Protein AF-A0A7S2YPM3-F1 (afdb_monomer_lite)

Secondary structure (DSSP, 8-state):
-EE-SHHHHHHHHHHHHT--S-SEEEEEEEEE-HHHHHSTTTTHHHHHHHHT-TT-SEEEEEE--GGGTT-S---SS-SS-HHHHHHHHT-SS--EEEEES----BHHHHHHHHHHHHHTT----EEEEES-S--B--HHHHHHHHHHHTT-S---EEEE--S---S--HHHHHHHHHHHS-HHHHHHHTTS---HHHHHHHHHHHSTT-HHHHHHHHHS-HHHH-

InterPro domains:
  IPR032675 Leucine-rich repeat domain superfamily [G3DSA:3.80.10.10] (3-193)

pLDDT: mean 78.55, std 15.0, range [42.09, 98.0]

Foldseek 3Di:
DEDEDLVSLQVLLVVLLPDQPDQEDADAAYEYDPVLQQDALSNLSNLVSVLNRLNHAEYEDYYDYPCVVPDPCRHQHWNRDLVSLLSQLQRARHAYYEYYQTEQQELSSLLSNLVSNLVNVGLHQYAYYYNYYNHVDDLSSLQSLLVSLLRHLNHQYDYDPDPDDDPPRPSNLSNVLSNLQHSVSSVVVNVVPAALVRLVVSCVVRPVVPVSNVVVSCVVCVVSVD

Radius of gyration: 19.63 Å; chains: 1; bounding box: 41×31×63 Å

Sequence (226 aa):
IHLQHMDDVNHLAEGFRHNTSLKRLQVSNLIPSVELQQTSSSLDALVEAFASMVQIESLQIGLHNAAFEEAASVPSTCLISSSAMSLLGGLPSLTWLLFSRISNVSDIHIEELCQTMRARGSPIKILEFLQSQKVQTTDQSWKAITTLLRTNMILESVNLKSLNESLEDYWKNEAYFYMRLNREGRRRKLQDDCSKKEWCNLLARYFVSDLSALWVLTRESPGVFK

Organism: NCBI:txid265537

Structure (mmCIF, N/CA/C/O backbone):
data_AF-A0A7S2YPM3-F1
#
_entry.id   AF-A0A7S2YPM3-F1
#
loop_
_atom_site.group_PDB
_atom_site.id
_atom_site.type_symbol
_atom_site.label_atom_id
_atom_site.label_alt_id
_atom_site.label_comp_id
_atom_site.label_asym_id
_atom_site.label_entity_id
_atom_site.label_seq_id
_atom_site.pdbx_PDB_ins_code
_atom_site.Cartn_x
_atom_site.Cartn_y
_atom_site.Cartn_z
_atom_site.occupancy
_atom_site.B_iso_or_equiv
_atom_site.auth_seq_id
_atom_site.auth_comp_id
_atom_site.auth_asym_id
_atom_site.auth_atom_id
_atom_site.pdbx_PDB_model_num
ATOM 1 N N . ILE A 1 1 ? 4.344 -9.519 -20.652 1.00 79.25 1 ILE A N 1
ATOM 2 C CA . ILE A 1 1 ? 4.613 -8.499 -21.702 1.00 79.25 1 ILE A CA 1
ATOM 3 C C . ILE A 1 1 ? 6.113 -8.266 -21.703 1.00 79.25 1 ILE A C 1
ATOM 5 O O . ILE A 1 1 ? 6.650 -8.002 -20.631 1.00 79.25 1 ILE A O 1
ATOM 9 N N . HIS A 1 2 ? 6.782 -8.443 -22.841 1.00 78.44 2 HIS A N 1
ATOM 10 C CA . HIS A 1 2 ? 8.213 -8.154 -22.955 1.00 78.44 2 HIS A CA 1
ATOM 11 C C . HIS A 1 2 ? 8.390 -6.668 -23.248 1.00 78.44 2 HIS A C 1
ATOM 13 O O . HIS A 1 2 ? 7.783 -6.165 -24.187 1.00 78.44 2 HIS A O 1
ATOM 19 N N . LEU A 1 3 ? 9.178 -5.991 -22.421 1.00 81.00 3 LEU A N 1
ATOM 20 C CA . LEU A 1 3 ? 9.502 -4.577 -22.568 1.00 81.00 3 LEU A CA 1
ATOM 21 C C . LEU A 1 3 ? 10.987 -4.526 -22.915 1.00 81.00 3 LEU A C 1
ATOM 23 O O . LEU A 1 3 ? 11.829 -4.785 -22.054 1.00 81.00 3 LEU A O 1
ATOM 27 N N . GLN A 1 4 ? 11.301 -4.319 -24.191 1.00 78.62 4 GLN A N 1
ATOM 28 C CA . GLN A 1 4 ? 12.680 -4.301 -24.673 1.00 78.62 4 GLN A CA 1
ATOM 29 C C . GLN A 1 4 ? 13.289 -2.914 -24.495 1.00 78.62 4 GLN A C 1
ATOM 31 O O . GLN A 1 4 ? 14.414 -2.804 -24.003 1.00 78.62 4 GLN A O 1
ATOM 36 N N . HIS A 1 5 ? 12.514 -1.875 -24.806 1.00 81.50 5 HIS A N 1
ATOM 37 C CA . HIS A 1 5 ? 12.954 -0.485 -24.789 1.00 81.50 5 HIS A CA 1
ATOM 38 C C . HIS A 1 5 ? 12.017 0.404 -23.961 1.00 81.50 5 HIS A C 1
ATOM 40 O O . HIS A 1 5 ? 10.870 0.047 -23.689 1.00 81.50 5 HIS A O 1
ATOM 46 N N . MET A 1 6 ? 12.494 1.595 -23.579 1.00 83.56 6 MET A N 1
ATOM 47 C CA . MET A 1 6 ? 11.661 2.601 -22.897 1.00 83.56 6 MET A CA 1
ATOM 48 C C . MET A 1 6 ? 10.453 3.010 -23.738 1.00 83.56 6 MET A C 1
ATOM 50 O O . MET A 1 6 ? 9.389 3.291 -23.193 1.00 83.56 6 MET A O 1
ATOM 54 N N . ASP A 1 7 ? 10.591 2.985 -25.063 1.00 86.88 7 ASP A N 1
ATOM 55 C CA . ASP A 1 7 ? 9.480 3.255 -25.965 1.00 86.88 7 ASP A CA 1
ATOM 56 C C . ASP A 1 7 ? 8.340 2.255 -25.760 1.00 86.88 7 ASP A C 1
ATOM 58 O O . ASP A 1 7 ? 7.190 2.675 -25.732 1.00 86.88 7 ASP A O 1
ATOM 62 N N . ASP A 1 8 ? 8.611 0.970 -25.516 1.00 87.69 8 ASP A N 1
ATOM 63 C CA . ASP A 1 8 ? 7.555 -0.016 -25.244 1.00 87.69 8 ASP A CA 1
ATOM 64 C C . ASP A 1 8 ? 6.763 0.346 -23.980 1.00 87.69 8 ASP A C 1
ATOM 66 O O . ASP A 1 8 ? 5.534 0.242 -23.948 1.00 87.69 8 ASP A O 1
ATOM 70 N N . VAL A 1 9 ? 7.467 0.813 -22.941 1.00 88.25 9 VAL A N 1
ATOM 71 C CA . VAL A 1 9 ? 6.860 1.282 -21.688 1.00 88.25 9 VAL A CA 1
ATOM 72 C C . VAL A 1 9 ? 5.991 2.507 -21.951 1.00 88.25 9 VAL A C 1
ATOM 74 O O . VAL A 1 9 ? 4.847 2.548 -21.500 1.00 88.25 9 VAL A O 1
ATOM 77 N N . ASN A 1 10 ? 6.503 3.474 -22.714 1.00 90.00 10 ASN A N 1
ATOM 78 C CA . ASN A 1 10 ? 5.802 4.714 -23.037 1.00 90.00 10 ASN A CA 1
ATOM 79 C C . ASN A 1 10 ? 4.558 4.470 -23.902 1.00 90.00 10 ASN A C 1
ATOM 81 O O . ASN A 1 10 ? 3.501 5.024 -23.612 1.00 90.00 10 ASN A O 1
ATOM 85 N N . HIS A 1 11 ? 4.643 3.610 -24.920 1.00 90.75 11 HIS A N 1
ATOM 86 C CA . HIS A 1 11 ? 3.492 3.251 -25.753 1.00 90.75 11 HIS A CA 1
ATOM 87 C C . HIS A 1 11 ? 2.417 2.528 -24.936 1.00 90.75 11 HIS A C 1
ATOM 89 O O . HIS A 1 11 ? 1.227 2.821 -25.076 1.00 90.75 11 HIS A O 1
ATOM 95 N N . LEU A 1 12 ? 2.822 1.614 -24.049 1.00 90.62 12 LEU A N 1
ATOM 96 C CA . LEU A 1 12 ? 1.891 0.931 -23.157 1.00 90.62 12 LEU A CA 1
ATOM 97 C C . LEU A 1 12 ? 1.232 1.916 -22.179 1.00 90.62 12 LEU A C 1
ATOM 99 O O . LEU A 1 12 ? 0.015 1.882 -22.005 1.00 90.62 12 LEU A O 1
ATOM 103 N N . ALA A 1 13 ? 2.019 2.811 -21.578 1.00 93.25 13 ALA A N 1
ATOM 104 C CA . ALA A 1 13 ? 1.540 3.861 -20.686 1.00 93.25 13 ALA A CA 1
ATOM 105 C C . ALA A 1 13 ? 0.514 4.768 -21.380 1.00 93.25 13 ALA A C 1
ATOM 107 O O . ALA A 1 13 ? -0.562 5.015 -20.836 1.00 93.25 13 ALA A O 1
ATOM 108 N N . GLU A 1 14 ? 0.800 5.206 -22.605 1.00 92.75 14 GLU A N 1
ATOM 109 C CA . GLU A 1 14 ? -0.109 6.047 -23.384 1.00 92.75 14 GLU A CA 1
ATOM 110 C C . GLU A 1 14 ? -1.437 5.331 -23.675 1.00 92.75 14 GLU A C 1
ATOM 112 O O . GLU A 1 14 ? -2.505 5.927 -23.541 1.00 92.75 14 GLU A O 1
ATOM 117 N N . GLY A 1 15 ? -1.396 4.024 -23.958 1.00 89.94 15 GLY A N 1
ATOM 118 C CA . GLY A 1 15 ? -2.603 3.210 -24.116 1.00 89.94 15 GLY A CA 1
ATOM 119 C C . GLY A 1 15 ? -3.491 3.166 -22.864 1.00 89.94 15 GLY A C 1
ATOM 120 O O . GLY A 1 15 ? -4.717 3.118 -22.979 1.00 89.94 15 GLY A O 1
ATOM 121 N N . PHE A 1 16 ? -2.900 3.218 -21.666 1.00 91.81 16 PHE A N 1
ATOM 122 C CA . PHE A 1 16 ? -3.647 3.220 -20.404 1.00 91.81 16 PHE A CA 1
ATOM 123 C C . PHE A 1 16 ? -4.118 4.605 -19.960 1.00 91.81 16 PHE A C 1
ATOM 125 O O . PHE A 1 16 ? -5.181 4.690 -19.347 1.00 91.81 16 PHE A O 1
ATOM 132 N N . ARG A 1 17 ? -3.391 5.682 -20.292 1.00 90.06 17 ARG A N 1
ATOM 133 C CA . ARG A 1 17 ? -3.743 7.060 -19.887 1.00 90.06 17 ARG A CA 1
ATOM 134 C C . ARG A 1 17 ? -5.151 7.474 -20.293 1.00 90.06 17 ARG A C 1
ATOM 136 O O . ARG A 1 17 ? -5.824 8.195 -19.564 1.00 90.06 17 ARG A O 1
ATOM 143 N N . HIS A 1 18 ? -5.608 7.000 -21.447 1.00 85.12 18 HIS A N 1
ATOM 144 C CA . HIS A 1 18 ? -6.931 7.342 -21.975 1.00 85.12 18 HIS A CA 1
ATOM 145 C C . HIS A 1 18 ? -8.040 6.412 -21.475 1.00 85.12 18 HIS A C 1
ATOM 147 O O . HIS A 1 18 ? -9.208 6.596 -21.823 1.00 85.12 18 HIS A O 1
ATOM 153 N N . ASN A 1 19 ? -7.713 5.407 -20.658 1.00 86.62 19 ASN A N 1
ATOM 154 C CA . ASN A 1 19 ? -8.694 4.449 -20.178 1.00 86.62 19 ASN A CA 1
ATOM 155 C C . ASN A 1 19 ? -9.378 4.931 -18.892 1.00 86.62 19 ASN A C 1
ATOM 157 O O . ASN A 1 19 ? -8.830 4.849 -17.795 1.00 86.62 19 ASN A O 1
ATOM 161 N N . THR A 1 20 ? -10.620 5.391 -19.028 1.00 86.19 20 THR A N 1
ATOM 162 C CA . THR A 1 20 ? -11.407 5.944 -17.914 1.00 86.19 20 THR A CA 1
ATOM 163 C C . THR A 1 20 ? -12.400 4.959 -17.298 1.00 86.19 20 THR A C 1
ATOM 165 O O . THR A 1 20 ? -12.962 5.255 -16.246 1.00 86.19 20 THR A O 1
ATOM 168 N N . SER A 1 21 ? -12.623 3.797 -17.922 1.00 91.75 21 SER A N 1
ATOM 169 C CA . SER A 1 21 ? -13.681 2.851 -17.536 1.00 91.75 21 SER A CA 1
ATOM 170 C C . SER A 1 21 ? -13.181 1.595 -16.821 1.00 91.75 21 SER A C 1
ATOM 172 O O . SER A 1 21 ? -13.980 0.852 -16.246 1.00 91.75 21 SER A O 1
ATOM 174 N N . LEU A 1 22 ? -11.883 1.288 -16.896 1.00 94.44 22 LEU A N 1
ATOM 175 C CA . LEU A 1 22 ? -11.327 0.093 -16.266 1.00 94.44 22 LEU A CA 1
ATOM 176 C C . LEU A 1 22 ? -11.365 0.208 -14.738 1.00 94.44 22 LEU A C 1
ATOM 178 O O . LEU A 1 22 ? -10.725 1.063 -14.134 1.00 94.44 22 LEU A O 1
ATOM 182 N N . LYS A 1 23 ? -12.074 -0.733 -14.113 1.00 96.56 23 LYS A N 1
ATOM 183 C CA . LYS A 1 23 ? -12.154 -0.872 -12.652 1.00 96.56 23 LYS A CA 1
ATOM 184 C C . LYS A 1 23 ? -11.125 -1.837 -12.080 1.00 96.56 23 LYS A C 1
ATOM 186 O O . LYS A 1 23 ? -10.804 -1.775 -10.899 1.00 96.56 23 LYS A O 1
ATOM 191 N N . ARG A 1 24 ? -10.645 -2.778 -12.888 1.00 97.00 24 ARG A N 1
ATOM 192 C CA . ARG A 1 24 ? -9.695 -3.806 -12.461 1.00 97.00 24 ARG A CA 1
ATOM 193 C C . ARG A 1 24 ? -8.617 -3.940 -13.512 1.00 97.00 24 ARG A C 1
ATOM 195 O O . ARG A 1 24 ? -8.937 -4.134 -14.683 1.00 97.00 24 ARG A O 1
ATOM 202 N N . LEU A 1 25 ? -7.368 -3.853 -13.085 1.00 95.50 25 LEU A N 1
ATOM 203 C CA . LEU A 1 25 ? -6.223 -4.029 -13.957 1.00 95.50 25 LEU A CA 1
ATOM 204 C C . LEU A 1 25 ? -5.219 -4.953 -13.287 1.00 95.50 25 LEU A C 1
ATOM 206 O O . LEU A 1 25 ? -4.742 -4.692 -12.185 1.00 95.50 25 LEU A O 1
ATOM 210 N N . GLN A 1 26 ? -4.882 -6.023 -13.991 1.00 94.06 26 GLN A N 1
ATOM 211 C CA . GLN A 1 26 ? -3.821 -6.928 -13.601 1.00 94.06 26 GLN A CA 1
ATOM 212 C C . GLN A 1 26 ? -2.788 -6.956 -14.717 1.00 94.06 26 GLN A C 1
ATOM 214 O O . GLN A 1 26 ? -3.032 -7.492 -15.796 1.00 94.06 26 GLN A O 1
ATOM 219 N N . VAL A 1 27 ? -1.615 -6.406 -14.433 1.00 89.44 27 VAL A N 1
ATOM 220 C CA . VAL A 1 27 ? -0.454 -6.489 -15.311 1.00 89.44 27 VAL A CA 1
ATOM 221 C C . VAL A 1 27 ? 0.546 -7.414 -14.645 1.00 89.44 27 VAL A C 1
ATOM 223 O O . VAL A 1 27 ? 1.310 -7.010 -13.779 1.00 89.44 27 VAL A O 1
ATOM 226 N N . SER A 1 28 ? 0.485 -8.695 -14.995 1.00 83.00 28 SER A N 1
ATOM 227 C CA . SER A 1 28 ? 1.387 -9.719 -14.463 1.00 83.00 28 SER A CA 1
ATOM 228 C C . SER A 1 28 ? 2.479 -10.058 -15.469 1.00 83.00 28 SER A C 1
ATOM 230 O O . SER A 1 28 ? 2.265 -10.008 -16.681 1.00 83.00 28 SER A O 1
ATOM 232 N N . ASN A 1 29 ? 3.642 -10.451 -14.957 1.00 79.06 29 ASN A N 1
ATOM 233 C CA . ASN A 1 29 ? 4.789 -10.875 -15.751 1.00 79.06 29 ASN A CA 1
ATOM 234 C C . ASN A 1 29 ? 5.242 -9.830 -16.787 1.00 79.06 29 ASN A C 1
ATOM 236 O O . ASN A 1 29 ? 5.411 -10.127 -17.976 1.00 79.06 29 ASN A O 1
ATOM 240 N N . LEU A 1 30 ? 5.424 -8.586 -16.341 1.00 84.44 30 LEU A N 1
ATOM 241 C CA . LEU A 1 30 ? 6.224 -7.615 -17.083 1.00 84.44 30 LEU A CA 1
ATOM 242 C C . LEU A 1 30 ? 7.683 -8.070 -17.063 1.00 84.44 30 LEU A C 1
ATOM 244 O O . LEU A 1 30 ? 8.252 -8.242 -15.989 1.00 84.44 30 LEU A O 1
ATOM 248 N N . ILE A 1 31 ? 8.271 -8.284 -18.237 1.00 83.50 31 ILE A N 1
ATOM 249 C CA . ILE A 1 31 ? 9.657 -8.736 -18.390 1.00 83.50 31 ILE A CA 1
ATOM 250 C C . ILE A 1 31 ? 10.457 -7.554 -18.949 1.00 83.50 31 ILE A C 1
ATOM 252 O O . ILE A 1 31 ? 10.494 -7.391 -20.172 1.00 83.50 31 ILE A O 1
ATOM 256 N N . PRO A 1 32 ? 11.032 -6.694 -18.087 1.00 78.88 32 PRO A N 1
ATOM 257 C CA . PRO A 1 32 ? 11.925 -5.630 -18.526 1.00 78.88 32 PRO A CA 1
ATOM 258 C C . PRO A 1 32 ? 13.252 -6.222 -19.009 1.00 78.88 32 PRO A C 1
ATOM 260 O O . PRO A 1 32 ? 13.793 -7.136 -18.378 1.00 78.88 32 PRO A O 1
ATOM 263 N N . SER A 1 33 ? 13.777 -5.698 -20.116 1.00 80.19 33 SER A N 1
ATOM 264 C CA . SER A 1 33 ? 15.118 -6.017 -20.612 1.00 80.19 33 SER A CA 1
ATOM 265 C C . SER A 1 33 ? 16.203 -5.687 -19.584 1.00 80.19 33 SER A C 1
ATOM 267 O O . SER A 1 33 ? 15.992 -4.902 -18.660 1.00 80.19 33 SER A O 1
ATOM 269 N N . VAL A 1 34 ? 17.393 -6.268 -19.755 1.00 77.19 34 VAL A N 1
ATOM 270 C CA . VAL A 1 34 ? 18.550 -5.995 -18.883 1.00 77.19 34 VAL A CA 1
ATOM 271 C C . VAL A 1 34 ? 18.886 -4.497 -18.855 1.00 77.19 34 VAL A C 1
ATOM 273 O O . VAL A 1 34 ? 19.214 -3.967 -17.799 1.00 77.19 34 VAL A O 1
ATOM 276 N N . GLU A 1 35 ? 18.738 -3.798 -19.982 1.00 75.62 35 GLU A N 1
ATOM 277 C CA . GLU A 1 35 ? 18.955 -2.348 -20.083 1.00 75.62 35 GLU A CA 1
ATOM 278 C C . GLU A 1 35 ? 17.961 -1.558 -19.217 1.00 75.62 35 GLU A C 1
ATOM 280 O O . GLU A 1 35 ? 18.353 -0.696 -18.426 1.00 75.62 35 GLU A O 1
ATOM 285 N N . LEU A 1 36 ? 16.670 -1.899 -19.290 1.00 74.81 36 LEU A N 1
ATOM 286 C CA . LEU A 1 36 ? 15.639 -1.285 -18.446 1.00 74.81 36 LEU A CA 1
ATOM 287 C C . LEU A 1 36 ? 15.842 -1.601 -16.963 1.00 74.81 36 LEU A C 1
ATOM 289 O O . LEU A 1 36 ? 15.527 -0.773 -16.110 1.00 74.81 36 LEU A O 1
ATOM 293 N N . GLN A 1 37 ? 16.384 -2.779 -16.651 1.00 74.50 37 GLN A N 1
ATOM 294 C CA . GLN A 1 37 ? 16.684 -3.190 -15.282 1.00 74.50 37 GLN A CA 1
ATOM 295 C C . GLN A 1 37 ? 17.844 -2.409 -14.650 1.00 74.50 37 GLN A C 1
ATOM 297 O O . GLN A 1 37 ? 17.915 -2.313 -13.428 1.00 74.50 37 GLN A O 1
ATOM 302 N N . GLN A 1 38 ? 18.745 -1.844 -15.458 1.00 72.75 38 GLN A N 1
ATOM 303 C CA . GLN A 1 38 ? 19.840 -0.990 -14.982 1.00 72.75 38 GLN A CA 1
ATOM 304 C C . GLN A 1 38 ? 19.396 0.454 -14.726 1.00 72.75 38 GLN A C 1
ATOM 306 O O . GLN A 1 38 ? 20.092 1.205 -14.043 1.00 72.75 38 GLN A O 1
ATOM 311 N N . THR A 1 39 ? 18.235 0.842 -15.251 1.00 74.38 39 THR A N 1
ATOM 312 C CA . THR A 1 39 ? 17.707 2.199 -15.134 1.00 74.38 39 THR A CA 1
ATOM 313 C C . THR A 1 39 ? 16.692 2.248 -13.995 1.00 74.38 39 THR A C 1
ATOM 315 O O . THR A 1 39 ? 15.650 1.594 -14.052 1.00 74.38 39 THR A O 1
ATOM 318 N N . SER A 1 40 ? 16.975 3.026 -12.945 1.00 71.56 40 SER A N 1
ATOM 319 C CA . SER A 1 40 ? 15.967 3.324 -11.918 1.00 71.56 40 SER A CA 1
ATOM 320 C C . SER A 1 40 ? 14.753 3.998 -12.557 1.00 71.56 40 SER A C 1
ATOM 322 O O . SER A 1 40 ? 14.896 4.664 -13.584 1.00 71.56 40 SER A O 1
ATOM 324 N N . SER A 1 41 ? 13.571 3.878 -11.943 1.00 78.75 41 SER A N 1
ATOM 325 C CA . SER A 1 41 ? 12.337 4.543 -12.415 1.00 78.75 41 SER A CA 1
ATOM 326 C C . SER A 1 41 ? 11.895 4.169 -13.842 1.00 78.75 41 SER A C 1
ATOM 328 O O . SER A 1 41 ? 11.092 4.870 -14.455 1.00 78.75 41 SER A O 1
ATOM 330 N N . SER A 1 42 ? 12.384 3.055 -14.398 1.00 82.62 42 SER A N 1
ATOM 331 C CA . SER A 1 42 ? 12.073 2.649 -15.773 1.00 82.62 42 SER A CA 1
ATOM 332 C C . SER A 1 42 ? 10.612 2.287 -16.023 1.00 82.62 42 SER A C 1
ATOM 334 O O . SER A 1 42 ? 10.187 2.230 -17.173 1.00 82.62 42 SER A O 1
ATOM 336 N N . LEU A 1 43 ? 9.828 2.075 -14.966 1.00 90.06 43 LEU A N 1
ATOM 337 C CA . LEU A 1 43 ? 8.398 1.785 -15.054 1.00 90.06 43 LEU A CA 1
ATOM 338 C C . LEU A 1 43 ? 7.509 2.933 -14.563 1.00 90.06 43 LEU A C 1
ATOM 340 O O . LEU A 1 43 ? 6.288 2.770 -14.526 1.00 90.06 43 LEU A O 1
ATOM 344 N N . ASP A 1 44 ? 8.080 4.089 -14.219 1.00 93.31 44 ASP A N 1
ATOM 345 C CA . ASP A 1 44 ? 7.329 5.214 -13.656 1.00 93.31 44 ASP A CA 1
ATOM 346 C C . ASP A 1 44 ? 6.245 5.710 -14.608 1.00 93.31 44 ASP A C 1
ATOM 348 O O . ASP A 1 44 ? 5.097 5.830 -14.197 1.00 93.31 44 ASP A O 1
ATOM 352 N N . ALA A 1 45 ? 6.561 5.883 -15.896 1.00 93.06 45 ALA A N 1
ATOM 353 C CA . ALA A 1 45 ? 5.589 6.327 -16.897 1.00 93.06 45 ALA A CA 1
ATOM 354 C C . ALA A 1 45 ? 4.347 5.417 -16.954 1.00 93.06 45 ALA A C 1
ATOM 356 O O . ALA A 1 45 ? 3.218 5.890 -17.101 1.00 93.06 45 ALA A O 1
ATOM 357 N N . LEU A 1 46 ? 4.547 4.106 -16.792 1.00 93.69 46 LEU A N 1
ATOM 358 C CA . LEU A 1 46 ? 3.468 3.124 -16.770 1.00 93.69 46 LEU A CA 1
ATOM 359 C C . LEU A 1 46 ? 2.650 3.210 -15.473 1.00 93.69 46 LEU A C 1
ATOM 361 O O . LEU A 1 46 ? 1.422 3.163 -15.511 1.00 93.69 46 LEU A O 1
ATOM 365 N N . VAL A 1 47 ? 3.314 3.378 -14.329 1.00 94.94 47 VAL A N 1
ATOM 366 C CA . VAL A 1 47 ? 2.649 3.556 -13.030 1.00 94.94 47 VAL A CA 1
ATOM 367 C C . VAL A 1 47 ? 1.860 4.866 -12.978 1.00 94.94 47 VAL A C 1
ATOM 369 O O . VAL A 1 47 ? 0.725 4.878 -12.506 1.00 94.94 47 VAL A O 1
ATOM 372 N N . GLU A 1 48 ? 2.410 5.952 -13.513 1.00 95.75 48 GLU A N 1
ATOM 373 C CA . GLU A 1 48 ? 1.735 7.242 -13.663 1.00 95.75 48 GLU A CA 1
ATOM 374 C C . GLU A 1 48 ? 0.506 7.135 -14.568 1.00 95.75 48 GLU A C 1
ATOM 376 O O . GLU A 1 48 ? -0.543 7.705 -14.262 1.00 95.75 48 GLU A O 1
ATOM 381 N N . ALA A 1 49 ? 0.594 6.359 -15.653 1.00 95.88 49 ALA A N 1
ATOM 382 C CA . ALA A 1 49 ? -0.566 6.070 -16.485 1.00 95.88 49 ALA A CA 1
ATOM 383 C C . ALA A 1 49 ? -1.661 5.348 -15.690 1.00 95.88 49 ALA A C 1
ATOM 385 O O . ALA A 1 49 ? -2.817 5.765 -15.740 1.00 95.88 49 ALA A O 1
ATOM 386 N N . PHE A 1 50 ? -1.320 4.342 -14.880 1.00 95.62 50 PHE A N 1
ATOM 387 C CA . PHE A 1 50 ? -2.298 3.703 -13.990 1.00 95.62 50 PHE A CA 1
ATOM 388 C C . PHE A 1 50 ? -2.869 4.680 -12.955 1.00 95.62 50 PHE A C 1
ATOM 390 O O . PHE A 1 50 ? -4.062 4.641 -12.660 1.00 95.62 50 PHE A O 1
ATOM 397 N N . ALA A 1 51 ? -2.049 5.602 -12.447 1.00 95.06 51 ALA A N 1
ATOM 398 C CA . ALA A 1 51 ? -2.476 6.645 -11.518 1.00 95.06 51 ALA A CA 1
ATOM 399 C C . ALA A 1 51 ? -3.433 7.681 -12.140 1.00 95.06 51 ALA A C 1
ATOM 401 O O . ALA A 1 51 ? -4.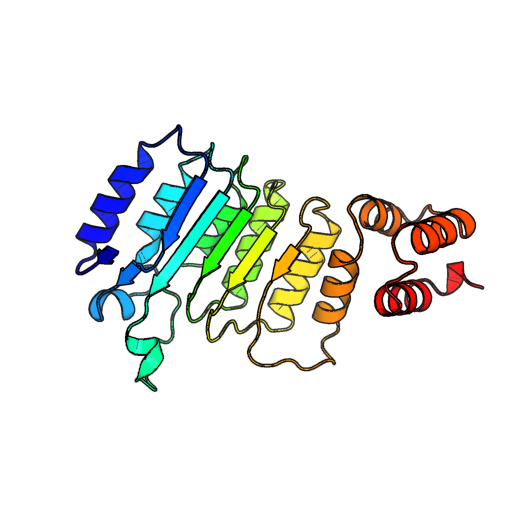096 8.418 -11.409 1.00 95.06 51 ALA A O 1
ATOM 402 N N . SER A 1 52 ? -3.551 7.736 -13.469 1.00 94.69 52 SER A N 1
ATOM 403 C CA . SER A 1 52 ? -4.563 8.556 -14.150 1.00 94.69 52 SER A CA 1
ATOM 404 C C . SER A 1 52 ? -5.945 7.883 -14.221 1.00 94.69 52 SER A C 1
ATOM 406 O O . SER A 1 52 ? -6.957 8.549 -14.450 1.00 94.69 52 SER A O 1
ATOM 408 N N . MET A 1 53 ? -6.024 6.575 -13.953 1.00 94.75 53 MET A N 1
ATOM 409 C CA . MET A 1 53 ? -7.249 5.777 -14.051 1.00 94.75 53 MET A CA 1
ATOM 410 C C . MET A 1 53 ? -8.105 5.915 -12.782 1.00 94.75 53 MET A C 1
ATOM 412 O O . MET A 1 53 ? -8.203 5.004 -11.968 1.00 94.75 53 MET A O 1
ATOM 416 N N . VAL A 1 54 ? -8.759 7.061 -12.588 1.00 92.56 54 VAL A N 1
ATOM 417 C CA . VAL A 1 54 ? -9.462 7.410 -11.330 1.00 92.56 54 VAL A CA 1
ATOM 418 C C . VAL A 1 54 ? -10.574 6.443 -10.884 1.00 92.56 54 VAL A C 1
ATOM 420 O O . VAL A 1 54 ? -10.941 6.441 -9.707 1.00 92.56 54 VAL A O 1
ATOM 423 N N . GLN A 1 55 ? -11.118 5.625 -11.793 1.00 95.19 55 GLN A N 1
ATOM 424 C CA . GLN A 1 55 ? -12.151 4.621 -11.495 1.00 95.19 55 GLN A CA 1
ATOM 425 C C . GLN A 1 55 ? -11.588 3.251 -11.099 1.00 95.19 55 GLN A C 1
ATOM 427 O O . GLN A 1 55 ? -12.365 2.343 -10.800 1.00 95.19 55 GLN A O 1
ATOM 432 N N . ILE A 1 56 ? -10.265 3.072 -11.107 1.00 96.94 56 ILE A N 1
ATOM 433 C CA . ILE A 1 56 ? -9.662 1.781 -10.796 1.00 96.94 56 ILE A CA 1
ATOM 434 C C . ILE A 1 56 ? -9.876 1.423 -9.320 1.00 96.94 56 ILE A C 1
ATOM 436 O O . ILE A 1 56 ? -9.533 2.177 -8.413 1.00 96.94 56 ILE A O 1
ATOM 440 N N . GLU A 1 57 ? -10.467 0.256 -9.088 1.00 97.94 57 GLU A N 1
ATOM 441 C CA . GLU A 1 57 ? -10.813 -0.288 -7.773 1.00 97.94 57 GLU A CA 1
ATOM 442 C C . GLU A 1 57 ? -9.808 -1.349 -7.311 1.00 97.94 57 GLU A C 1
ATOM 444 O O . GLU A 1 57 ? -9.608 -1.531 -6.106 1.00 97.94 57 GLU A O 1
ATOM 449 N N . SER A 1 58 ? -9.168 -2.041 -8.258 1.00 98.00 58 SER A N 1
ATOM 450 C CA . SER A 1 58 ? -8.160 -3.073 -8.009 1.00 98.00 58 SER A CA 1
ATOM 451 C C . SER A 1 58 ? -7.037 -2.990 -9.040 1.00 98.00 58 SER A C 1
ATOM 453 O O . SER A 1 58 ? -7.292 -3.024 -10.247 1.00 98.00 58 SER A O 1
ATOM 455 N N . LEU A 1 59 ? -5.801 -2.889 -8.555 1.00 97.19 59 LEU A N 1
ATOM 456 C CA . LEU A 1 59 ? -4.599 -2.788 -9.373 1.00 97.19 59 LEU A CA 1
ATOM 457 C C . LEU A 1 59 ? -3.548 -3.786 -8.892 1.00 97.19 59 LEU A C 1
ATOM 459 O O . LEU A 1 59 ? -3.115 -3.747 -7.740 1.00 97.19 59 LEU A O 1
ATOM 463 N N . GLN A 1 60 ? -3.110 -4.644 -9.806 1.00 95.00 60 GLN A N 1
ATOM 464 C CA . GLN A 1 60 ? -2.018 -5.578 -9.585 1.00 95.00 60 GLN A CA 1
ATOM 465 C C . GLN A 1 60 ? -0.908 -5.343 -10.607 1.00 95.00 60 GLN A C 1
ATOM 467 O O . GLN A 1 60 ? -1.133 -5.456 -11.813 1.00 95.00 60 GLN A O 1
ATOM 472 N N . ILE A 1 61 ? 0.301 -5.082 -10.116 1.00 92.19 61 ILE A N 1
ATOM 473 C CA . ILE A 1 61 ? 1.504 -4.874 -10.925 1.00 92.19 61 ILE A CA 1
ATOM 474 C C . ILE A 1 61 ? 2.512 -5.956 -10.555 1.00 92.19 61 ILE A C 1
ATOM 476 O O . ILE A 1 61 ? 2.956 -6.037 -9.413 1.00 92.19 61 ILE A O 1
ATOM 480 N N . GLY A 1 62 ? 2.854 -6.811 -11.512 1.00 87.81 62 GLY A N 1
ATOM 481 C CA . GLY A 1 62 ? 3.727 -7.960 -11.325 1.00 87.81 62 GLY A CA 1
ATOM 482 C C . GLY A 1 62 ? 4.881 -7.975 -12.316 1.00 87.81 62 GLY A C 1
ATOM 483 O O . GLY A 1 62 ? 4.659 -7.988 -13.529 1.00 87.81 62 GLY A O 1
ATOM 484 N N . LEU A 1 63 ? 6.107 -8.044 -11.805 1.00 83.38 63 LEU A N 1
ATOM 485 C CA . LEU A 1 63 ? 7.308 -8.198 -12.622 1.00 83.38 63 LEU A CA 1
ATOM 486 C C . LEU A 1 63 ? 7.698 -9.673 -12.745 1.00 83.38 63 LEU A C 1
ATOM 488 O O . LEU A 1 63 ? 7.551 -10.468 -11.823 1.00 83.38 63 LEU A O 1
ATOM 492 N N . HIS A 1 64 ? 8.211 -10.058 -13.902 1.00 75.00 64 HIS A N 1
ATOM 493 C CA . HIS A 1 64 ? 8.853 -11.344 -14.106 1.00 75.00 64 HIS A CA 1
ATOM 494 C C . HIS A 1 64 ? 10.329 -11.082 -14.348 1.00 75.00 64 HIS A C 1
ATOM 496 O O . HIS A 1 64 ? 10.745 -10.727 -15.449 1.00 75.00 64 HIS A O 1
ATOM 502 N N . ASN A 1 65 ? 11.131 -11.249 -13.304 1.00 62.69 65 ASN A N 1
ATOM 503 C CA . ASN A 1 65 ? 12.573 -11.171 -13.449 1.00 62.69 65 ASN A CA 1
ATOM 504 C C . ASN A 1 65 ? 13.089 -12.553 -13.862 1.00 62.69 65 ASN A C 1
ATOM 506 O O . ASN A 1 65 ? 13.046 -13.482 -13.068 1.00 62.69 65 ASN A O 1
ATOM 510 N N . ALA A 1 66 ? 13.575 -12.718 -15.092 1.00 51.34 66 ALA A N 1
ATOM 511 C CA . ALA A 1 66 ? 14.307 -13.938 -15.450 1.00 51.34 66 ALA A CA 1
ATOM 512 C C . ALA A 1 66 ? 15.588 -14.089 -14.596 1.00 51.34 66 ALA A C 1
ATOM 514 O O . ALA A 1 66 ? 16.022 -15.200 -14.322 1.00 51.34 66 ALA A O 1
ATOM 515 N N . ALA A 1 67 ? 16.123 -12.984 -14.055 1.00 46.69 67 ALA A N 1
ATOM 516 C CA . ALA A 1 67 ? 17.203 -13.009 -13.071 1.00 46.69 67 ALA A CA 1
ATOM 517 C C . ALA A 1 67 ? 16.774 -13.516 -11.672 1.00 46.69 67 ALA A C 1
ATOM 519 O O . ALA A 1 67 ? 17.639 -13.646 -10.807 1.00 46.69 67 ALA A O 1
ATOM 520 N N . PHE A 1 68 ? 15.479 -13.814 -11.429 1.00 51.25 68 PHE A N 1
ATOM 521 C CA . PHE A 1 68 ? 15.014 -14.441 -10.175 1.00 51.25 68 PHE A CA 1
ATOM 522 C C . PHE A 1 68 ? 15.589 -15.847 -9.972 1.00 51.25 68 PHE A C 1
ATOM 524 O O . PHE A 1 68 ? 15.657 -16.283 -8.824 1.00 51.25 68 PHE A O 1
ATOM 531 N N . GLU A 1 69 ? 15.977 -16.545 -11.045 1.00 48.06 69 GLU A N 1
ATOM 532 C CA . GLU A 1 69 ? 16.439 -17.935 -10.956 1.00 48.06 69 GLU A CA 1
ATOM 533 C C . GLU A 1 69 ? 17.972 -18.080 -10.932 1.00 48.06 69 GLU A C 1
ATOM 535 O O . GLU A 1 69 ? 18.445 -19.079 -10.398 1.00 48.06 69 GLU A O 1
ATOM 540 N N . GLU A 1 70 ? 18.766 -17.100 -11.404 1.00 44.19 70 GLU A N 1
ATOM 541 C CA . GLU A 1 70 ? 20.204 -17.355 -11.655 1.00 44.19 70 GLU A CA 1
ATOM 542 C C . GLU A 1 70 ? 21.252 -16.291 -11.252 1.00 44.19 70 GLU A C 1
ATOM 544 O O . GLU A 1 70 ? 22.438 -16.602 -11.341 1.00 44.19 70 GLU A O 1
ATOM 549 N N . ALA A 1 71 ? 20.942 -15.079 -10.762 1.00 42.59 71 ALA A N 1
ATOM 550 C CA . ALA A 1 71 ? 22.002 -14.057 -10.620 1.00 42.59 71 ALA A CA 1
ATOM 551 C C . ALA A 1 71 ? 22.151 -13.410 -9.232 1.00 42.59 71 ALA A C 1
ATOM 553 O O . ALA A 1 71 ? 21.296 -12.665 -8.757 1.00 42.59 71 ALA A O 1
ATOM 554 N N . ALA A 1 72 ? 23.351 -13.555 -8.659 1.00 49.44 72 ALA A N 1
ATOM 555 C CA . ALA A 1 72 ? 23.885 -12.788 -7.526 1.00 49.44 72 ALA A CA 1
ATOM 556 C C . ALA A 1 72 ? 24.026 -11.265 -7.794 1.00 49.44 72 ALA A C 1
ATOM 558 O O . ALA A 1 72 ? 24.499 -10.524 -6.934 1.00 49.44 72 ALA A O 1
ATOM 559 N N . SER A 1 73 ? 23.603 -10.783 -8.967 1.00 53.12 73 SER A N 1
ATOM 560 C CA . SER A 1 73 ? 23.705 -9.395 -9.428 1.00 53.12 73 SER A CA 1
ATOM 561 C C . SER A 1 73 ? 22.333 -8.801 -9.770 1.00 53.12 73 SER A C 1
ATOM 563 O O . SER A 1 73 ? 22.145 -8.216 -10.836 1.00 53.12 73 SER A O 1
ATOM 565 N N . VAL A 1 74 ? 21.346 -8.971 -8.886 1.00 54.81 74 VAL A N 1
ATOM 566 C CA . VAL A 1 74 ? 20.094 -8.203 -8.978 1.00 54.81 74 VAL A CA 1
ATOM 567 C C . VAL A 1 74 ? 20.460 -6.708 -8.957 1.00 54.81 74 VAL A C 1
ATOM 569 O O . VAL A 1 74 ? 21.247 -6.324 -8.082 1.00 54.81 74 VAL A O 1
ATOM 572 N N . PRO A 1 75 ? 19.916 -5.871 -9.867 1.00 56.12 75 PRO A N 1
ATOM 573 C CA . PRO A 1 75 ? 20.097 -4.420 -9.822 1.00 56.12 75 PRO A CA 1
ATOM 574 C C . PRO A 1 75 ? 19.870 -3.902 -8.403 1.00 56.12 75 PRO A C 1
ATOM 576 O O . PRO A 1 75 ? 19.035 -4.443 -7.682 1.00 56.12 75 PRO A O 1
ATOM 579 N N . SER A 1 76 ? 20.615 -2.892 -7.962 1.00 60.12 76 SER A N 1
ATOM 580 C CA . SER A 1 76 ? 20.523 -2.368 -6.590 1.00 60.12 76 SER A CA 1
ATOM 581 C C . SER A 1 76 ? 19.308 -1.464 -6.353 1.00 60.12 76 SER A C 1
ATOM 583 O O . SER A 1 76 ? 19.034 -1.107 -5.209 1.00 60.12 76 SER A O 1
ATOM 585 N N . THR A 1 77 ? 18.569 -1.097 -7.402 1.00 69.50 77 THR A N 1
ATOM 586 C CA . THR A 1 77 ? 17.494 -0.097 -7.360 1.00 69.50 77 THR A CA 1
ATOM 587 C C . THR A 1 77 ? 16.129 -0.699 -7.702 1.00 69.50 77 THR A C 1
ATOM 589 O O . THR A 1 77 ? 16.026 -1.750 -8.339 1.00 69.50 77 THR A O 1
ATOM 592 N N . CYS A 1 78 ? 15.058 -0.074 -7.207 1.00 80.31 78 CYS A N 1
ATOM 593 C CA . CYS A 1 78 ? 13.689 -0.409 -7.594 1.00 80.31 78 CYS A CA 1
ATOM 594 C C . CYS A 1 78 ? 13.397 0.178 -8.986 1.00 80.31 78 CYS A C 1
ATOM 596 O O . CYS A 1 78 ? 13.801 1.304 -9.287 1.00 80.31 78 CYS A O 1
ATOM 598 N N . LEU A 1 79 ? 12.682 -0.567 -9.834 1.00 86.00 79 LEU A N 1
ATOM 599 C CA . LEU A 1 79 ? 12.300 -0.103 -11.180 1.00 86.00 79 LEU A CA 1
ATOM 600 C C . LEU A 1 79 ? 11.150 0.912 -11.163 1.00 86.00 79 LEU A C 1
ATOM 602 O O . LEU A 1 79 ? 10.891 1.558 -12.173 1.00 86.00 79 LEU A O 1
ATOM 606 N N . ILE A 1 80 ? 10.467 1.036 -10.024 1.00 90.44 80 ILE A N 1
ATOM 607 C CA . ILE A 1 80 ? 9.411 2.016 -9.774 1.00 90.44 80 ILE A CA 1
ATOM 608 C C . ILE A 1 80 ? 9.916 2.945 -8.673 1.00 90.44 80 ILE A C 1
ATOM 610 O O . ILE A 1 80 ? 10.281 2.459 -7.601 1.00 90.44 80 ILE A O 1
ATOM 614 N N . SER A 1 81 ? 9.936 4.252 -8.914 1.00 92.12 81 SER A N 1
ATOM 615 C CA . SER A 1 81 ? 10.294 5.230 -7.884 1.00 92.12 81 SER A CA 1
ATOM 616 C C . SER A 1 81 ? 9.276 5.261 -6.739 1.00 92.12 81 SER A C 1
ATOM 618 O O . SER A 1 81 ? 8.104 4.901 -6.896 1.00 92.12 81 SER A O 1
ATOM 620 N N . SER A 1 82 ? 9.705 5.744 -5.571 1.00 92.88 82 SER A N 1
ATOM 621 C CA . SER A 1 82 ? 8.810 6.008 -4.440 1.00 92.88 82 SER A CA 1
ATOM 622 C C . SER A 1 82 ? 7.702 6.993 -4.820 1.00 92.88 82 SER A C 1
ATOM 624 O O . SER A 1 82 ? 6.529 6.735 -4.532 1.00 92.88 82 SER A O 1
ATOM 626 N N . SER A 1 83 ? 8.044 8.034 -5.586 1.00 94.88 83 SER A N 1
ATOM 627 C CA . SER A 1 83 ? 7.097 9.050 -6.034 1.00 94.88 83 SER A CA 1
ATOM 628 C C . SER A 1 83 ? 6.008 8.459 -6.921 1.00 94.88 83 SER A C 1
ATOM 630 O O . SER A 1 83 ? 4.827 8.662 -6.629 1.00 94.88 83 SER A O 1
ATOM 632 N N . ALA A 1 84 ? 6.372 7.667 -7.936 1.00 95.06 84 ALA A N 1
ATOM 633 C CA . ALA A 1 84 ? 5.404 7.021 -8.820 1.00 95.06 84 ALA A CA 1
ATOM 634 C C . ALA A 1 84 ? 4.524 6.027 -8.047 1.00 95.06 84 ALA A C 1
ATOM 636 O O . ALA A 1 84 ? 3.299 6.040 -8.179 1.00 95.06 84 ALA A O 1
ATOM 637 N N . MET A 1 85 ? 5.123 5.214 -7.170 1.00 94.69 85 MET A N 1
ATOM 638 C CA . MET A 1 85 ? 4.387 4.270 -6.325 1.00 94.69 85 MET A CA 1
ATOM 639 C C . MET A 1 85 ? 3.367 4.978 -5.421 1.00 94.69 85 MET A C 1
ATOM 641 O O . MET A 1 85 ? 2.232 4.516 -5.279 1.00 94.69 85 MET A O 1
ATOM 645 N N . SER A 1 86 ? 3.744 6.120 -4.840 1.00 96.06 86 SER A N 1
ATOM 646 C CA . SER A 1 86 ? 2.892 6.881 -3.925 1.00 96.06 86 SER A CA 1
ATOM 647 C C . SER A 1 86 ? 1.630 7.433 -4.598 1.00 96.06 86 SER A C 1
ATOM 649 O O . SER A 1 86 ? 0.586 7.516 -3.944 1.00 96.06 86 SER A O 1
ATOM 651 N N . LEU A 1 87 ? 1.679 7.736 -5.905 1.00 97.00 87 LEU A N 1
ATOM 652 C CA . LEU A 1 87 ? 0.521 8.217 -6.667 1.00 97.00 87 LEU A CA 1
ATOM 653 C C . LEU A 1 87 ? -0.646 7.229 -6.602 1.00 97.00 87 LEU A C 1
ATOM 655 O O . LEU A 1 87 ? -1.793 7.648 -6.431 1.00 97.00 87 LEU A O 1
ATOM 659 N N . LEU A 1 88 ? -0.353 5.925 -6.655 1.00 96.88 88 LEU A N 1
ATOM 660 C CA . LEU A 1 88 ? -1.362 4.869 -6.559 1.00 96.88 88 LEU A CA 1
ATOM 661 C C . LEU A 1 88 ? -2.064 4.876 -5.197 1.00 96.88 88 LEU A C 1
ATOM 663 O O . LEU A 1 88 ? -3.275 4.682 -5.123 1.00 96.88 88 LEU A O 1
ATOM 667 N N . GLY A 1 89 ? -1.335 5.190 -4.122 1.00 95.25 89 GLY A N 1
ATOM 668 C CA . GLY A 1 89 ? -1.899 5.354 -2.780 1.00 95.25 89 GLY A CA 1
ATOM 669 C C . GLY A 1 89 ? -2.948 6.463 -2.682 1.00 95.25 89 GLY A C 1
ATOM 670 O O . GLY A 1 89 ? -3.794 6.441 -1.788 1.00 95.25 89 GLY A O 1
ATOM 671 N N . GLY A 1 90 ? -2.901 7.428 -3.602 1.00 94.75 90 GLY A N 1
ATOM 672 C CA . GLY A 1 90 ? -3.788 8.581 -3.666 1.00 94.75 90 GLY A CA 1
ATOM 673 C C . GLY A 1 90 ? -5.022 8.415 -4.548 1.00 94.75 90 GLY A C 1
ATOM 674 O O . GLY A 1 90 ? -5.742 9.398 -4.728 1.00 94.75 90 GLY A O 1
ATOM 675 N N . LEU A 1 91 ? -5.243 7.237 -5.134 1.00 96.12 91 LEU A N 1
ATOM 676 C CA . LEU A 1 91 ? -6.357 7.005 -6.047 1.00 96.12 91 LEU A CA 1
ATOM 677 C C . LEU A 1 91 ? -7.697 6.916 -5.292 1.00 96.12 91 LEU A C 1
ATOM 679 O O . LEU A 1 91 ? -7.818 6.135 -4.348 1.00 96.12 91 LEU A O 1
ATOM 683 N N . PRO A 1 92 ? -8.732 7.668 -5.715 1.00 95.88 92 PRO A N 1
ATOM 684 C CA . PRO A 1 92 ? -9.968 7.835 -4.946 1.00 95.88 92 PRO A CA 1
ATOM 685 C C . PRO A 1 92 ? -10.902 6.619 -4.973 1.00 95.88 92 PRO A C 1
ATOM 687 O O . PRO A 1 92 ? -11.831 6.560 -4.172 1.00 95.88 92 PRO A O 1
ATOM 690 N N . SER A 1 93 ? -10.674 5.667 -5.880 1.00 96.75 93 SER A N 1
ATOM 691 C CA . SER A 1 93 ? -11.483 4.445 -6.000 1.00 96.75 93 SER A CA 1
ATOM 692 C C . SER A 1 93 ? -10.706 3.180 -5.634 1.00 96.75 93 SER A C 1
ATOM 694 O O . SER A 1 93 ? -11.314 2.122 -5.485 1.00 96.75 93 SER A O 1
ATOM 696 N N . LEU A 1 94 ? -9.380 3.266 -5.471 1.00 97.94 94 LEU A N 1
ATOM 697 C CA . LEU A 1 94 ? -8.522 2.090 -5.356 1.00 97.94 94 LEU A CA 1
ATOM 698 C C . LEU A 1 94 ? -8.659 1.448 -3.976 1.00 97.94 94 LEU A C 1
ATOM 700 O O . LEU A 1 94 ? -8.247 2.012 -2.969 1.00 97.94 94 LEU A O 1
ATOM 704 N N . THR A 1 95 ? -9.208 0.238 -3.931 1.00 97.62 95 THR A N 1
ATOM 705 C CA . THR A 1 95 ? -9.419 -0.516 -2.685 1.00 97.62 95 THR A CA 1
ATOM 706 C C . THR A 1 95 ? -8.405 -1.639 -2.488 1.00 97.62 95 THR A C 1
ATOM 708 O O . THR A 1 95 ? -8.158 -2.041 -1.350 1.00 97.62 95 THR A O 1
ATOM 711 N N . TRP A 1 96 ? -7.792 -2.127 -3.569 1.00 97.62 96 TRP A N 1
ATOM 712 C CA . TRP A 1 96 ? -6.806 -3.205 -3.529 1.00 97.62 96 TRP A CA 1
ATOM 713 C C . TRP A 1 96 ? -5.607 -2.875 -4.414 1.00 97.62 96 TRP A C 1
ATOM 715 O O . TRP A 1 96 ? -5.748 -2.759 -5.632 1.00 97.62 96 TRP A O 1
ATOM 725 N N . LEU A 1 97 ? -4.434 -2.754 -3.794 1.00 96.88 97 LEU A N 1
ATOM 726 C CA . LEU A 1 97 ? -3.159 -2.524 -4.459 1.00 96.88 97 LEU A CA 1
ATOM 727 C C . LEU A 1 97 ? -2.198 -3.684 -4.182 1.00 96.88 97 LEU A C 1
ATOM 729 O O . LEU A 1 97 ? -1.868 -3.960 -3.028 1.00 96.88 97 LEU A O 1
ATOM 733 N N . LEU A 1 98 ? -1.739 -4.346 -5.244 1.00 93.88 98 LEU A N 1
ATOM 734 C CA . LEU A 1 98 ? -0.805 -5.464 -5.164 1.00 93.88 98 LEU A CA 1
ATOM 735 C C . LEU A 1 98 ? 0.426 -5.201 -6.027 1.00 93.88 98 LEU A C 1
ATOM 737 O O . LEU A 1 98 ? 0.329 -5.034 -7.243 1.00 93.88 98 LEU A O 1
ATOM 741 N N . PHE A 1 99 ? 1.596 -5.279 -5.407 1.00 91.06 99 PHE A N 1
ATOM 742 C CA . PHE A 1 99 ? 2.885 -5.349 -6.078 1.00 91.06 99 PHE A CA 1
ATOM 743 C C . PHE A 1 99 ? 3.430 -6.770 -5.971 1.00 91.06 99 PHE A C 1
ATOM 745 O O . PHE A 1 99 ? 3.609 -7.300 -4.877 1.00 91.06 99 PHE A O 1
ATOM 752 N N . SER A 1 100 ? 3.692 -7.415 -7.103 1.00 87.19 100 SER A N 1
ATOM 753 C CA . SER A 1 100 ? 4.245 -8.765 -7.142 1.00 87.19 100 SER A CA 1
ATOM 754 C C . SER A 1 100 ? 5.641 -8.760 -7.742 1.00 87.19 100 SER A C 1
ATOM 756 O O . SER A 1 100 ? 5.864 -8.174 -8.803 1.00 87.19 100 SER A O 1
ATOM 758 N N . ARG A 1 101 ? 6.572 -9.458 -7.083 1.00 82.12 101 ARG A N 1
ATOM 759 C CA . ARG A 1 101 ? 7.929 -9.707 -7.585 1.00 82.12 101 ARG A CA 1
ATOM 760 C C . ARG A 1 101 ? 8.693 -8.419 -7.906 1.00 82.12 101 ARG A C 1
ATOM 762 O O . ARG A 1 101 ? 9.495 -8.378 -8.835 1.00 82.12 101 ARG A O 1
ATOM 769 N N . ILE A 1 102 ? 8.456 -7.370 -7.121 1.00 82.69 102 ILE A N 1
ATOM 770 C CA . ILE A 1 102 ? 9.194 -6.109 -7.229 1.00 82.69 102 ILE A CA 1
ATOM 771 C C . ILE A 1 102 ? 10.432 -6.194 -6.340 1.00 82.69 102 ILE A C 1
ATOM 773 O O . ILE A 1 102 ? 10.349 -6.608 -5.187 1.00 82.69 102 ILE A O 1
ATOM 777 N N . SER A 1 103 ? 11.598 -5.851 -6.876 1.00 79.00 103 SER A N 1
ATOM 778 C CA . SER A 1 103 ? 12.864 -5.879 -6.139 1.00 79.00 103 SER A CA 1
ATOM 779 C C . SER A 1 103 ? 13.214 -4.514 -5.547 1.00 79.00 103 SER A C 1
ATOM 781 O O . SER A 1 103 ? 12.922 -3.486 -6.151 1.00 79.00 103 SER A O 1
ATOM 783 N N . ASN A 1 104 ? 13.909 -4.521 -4.404 1.00 78.88 104 ASN A N 1
ATOM 784 C CA . ASN A 1 104 ? 14.504 -3.339 -3.755 1.00 78.88 104 ASN A CA 1
ATOM 785 C C . ASN A 1 104 ? 13.502 -2.253 -3.337 1.00 78.88 104 ASN A C 1
ATOM 787 O O . ASN A 1 104 ? 13.817 -1.063 -3.372 1.00 78.88 104 ASN A O 1
ATOM 791 N N . VAL A 1 105 ? 12.302 -2.652 -2.915 1.00 84.56 105 VAL A N 1
ATOM 792 C CA . VAL A 1 105 ? 11.389 -1.735 -2.225 1.00 84.56 105 VAL A CA 1
ATOM 793 C C . VAL A 1 105 ? 12.018 -1.377 -0.873 1.00 84.56 105 VAL A C 1
ATOM 795 O O . VAL A 1 105 ? 12.114 -2.213 0.021 1.00 84.56 105 VAL A O 1
ATOM 798 N N . SER A 1 106 ? 12.496 -0.147 -0.733 1.00 85.12 106 SER A N 1
ATOM 799 C CA . SER A 1 106 ? 13.099 0.370 0.504 1.00 85.12 106 SER A CA 1
ATOM 800 C C . SER A 1 106 ? 12.099 1.163 1.350 1.00 85.12 106 SER A C 1
ATOM 802 O O . SER A 1 106 ? 10.999 1.470 0.884 1.00 85.12 106 SER A O 1
ATOM 804 N N . ASP A 1 107 ? 12.503 1.546 2.565 1.00 85.75 107 ASP A N 1
ATOM 805 C CA . ASP A 1 107 ? 11.671 2.316 3.500 1.00 85.75 107 ASP A CA 1
ATOM 806 C C . ASP A 1 107 ? 11.033 3.567 2.882 1.00 85.75 107 ASP A C 1
ATOM 808 O O . ASP A 1 107 ? 9.841 3.799 3.073 1.00 85.75 107 ASP A O 1
ATOM 812 N N . ILE A 1 108 ? 11.770 4.301 2.039 1.00 90.12 108 ILE A N 1
ATOM 813 C CA . ILE A 1 108 ? 11.262 5.524 1.398 1.00 90.12 108 ILE A CA 1
ATOM 814 C C . ILE A 1 108 ? 10.026 5.273 0.522 1.00 90.12 108 ILE A C 1
ATOM 816 O O . ILE A 1 108 ? 9.120 6.101 0.474 1.00 90.12 108 ILE A O 1
ATOM 820 N N . HIS A 1 109 ? 9.933 4.101 -0.116 1.00 91.94 109 HIS A N 1
ATOM 821 C CA . HIS A 1 109 ? 8.767 3.735 -0.922 1.00 91.94 109 HIS A CA 1
ATOM 822 C C . HIS A 1 109 ? 7.536 3.534 -0.037 1.00 91.94 109 HIS A C 1
ATOM 824 O O . HIS A 1 109 ? 6.445 4.004 -0.359 1.00 91.94 109 HIS A O 1
ATOM 830 N N . ILE A 1 110 ? 7.714 2.849 1.095 1.00 91.50 110 ILE A N 1
AT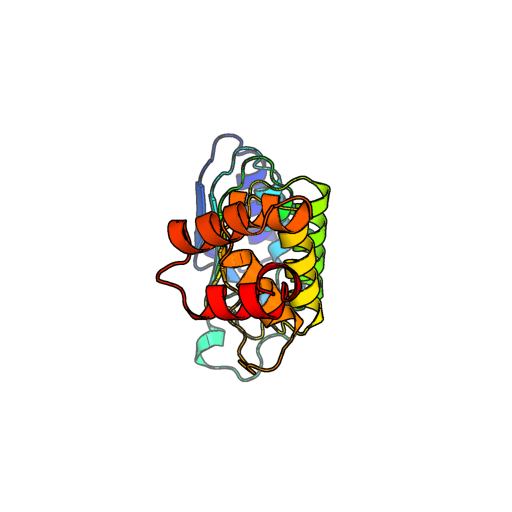OM 831 C CA . ILE A 1 110 ? 6.636 2.572 2.046 1.00 91.50 110 ILE A CA 1
ATOM 832 C C . ILE A 1 110 ? 6.209 3.857 2.760 1.00 91.50 110 ILE A C 1
ATOM 834 O O . ILE A 1 110 ? 5.013 4.092 2.935 1.00 91.50 110 ILE A O 1
ATOM 838 N N . GLU A 1 111 ? 7.162 4.707 3.135 1.00 92.88 111 GLU A N 1
ATOM 839 C CA . GLU A 1 111 ? 6.917 5.998 3.773 1.00 92.88 111 GLU A CA 1
ATOM 840 C C . GLU A 1 111 ? 6.121 6.947 2.893 1.00 92.88 111 GLU A C 1
ATOM 842 O O . GLU A 1 111 ? 5.082 7.442 3.332 1.00 92.88 111 GLU A O 1
ATOM 847 N N . GLU A 1 112 ? 6.565 7.173 1.655 1.00 95.69 112 GLU A N 1
ATOM 848 C CA . GLU A 1 112 ? 5.867 8.064 0.730 1.00 95.69 112 GLU A CA 1
ATOM 849 C C . GLU A 1 112 ? 4.470 7.538 0.399 1.00 95.69 112 GLU A C 1
ATOM 851 O O . GLU A 1 112 ? 3.501 8.304 0.393 1.00 95.69 112 GLU A O 1
ATOM 856 N N . LEU A 1 113 ? 4.329 6.223 0.198 1.00 95.75 113 LEU A N 1
ATOM 857 C CA . LEU A 1 113 ? 3.026 5.602 -0.011 1.00 95.75 113 LEU A CA 1
ATOM 858 C C . LEU A 1 113 ? 2.108 5.829 1.198 1.00 95.75 113 LEU A C 1
ATOM 860 O O . LEU A 1 113 ? 0.992 6.323 1.035 1.00 95.75 113 LEU A O 1
ATOM 864 N N . CYS A 1 114 ? 2.578 5.548 2.417 1.00 94.88 114 CYS A N 1
ATOM 865 C CA . CYS A 1 114 ? 1.804 5.758 3.642 1.00 94.88 114 CYS A CA 1
ATOM 866 C C . CYS A 1 114 ? 1.452 7.237 3.861 1.00 94.88 114 CYS A C 1
ATOM 868 O O . CYS A 1 114 ? 0.330 7.563 4.261 1.00 94.88 114 CYS A O 1
ATOM 870 N N . GLN A 1 115 ? 2.389 8.146 3.587 1.00 95.62 115 GLN A N 1
ATOM 871 C CA . GLN A 1 115 ? 2.178 9.584 3.699 1.00 95.62 115 GLN A CA 1
ATOM 872 C C . GLN A 1 115 ? 1.098 10.057 2.729 1.00 95.62 115 GLN A C 1
ATOM 874 O O . GLN A 1 115 ? 0.181 10.765 3.156 1.00 95.62 115 GLN A O 1
ATOM 879 N N . THR A 1 116 ? 1.164 9.638 1.466 1.00 96.81 116 THR A N 1
ATOM 880 C CA . THR A 1 116 ? 0.161 9.979 0.454 1.00 96.81 116 THR A CA 1
ATOM 881 C C . THR A 1 116 ? -1.195 9.378 0.800 1.00 96.81 116 THR A C 1
ATOM 883 O O . THR A 1 116 ? -2.203 10.088 0.756 1.00 96.81 116 THR A O 1
ATOM 886 N N . MET A 1 117 ? -1.232 8.116 1.239 1.00 96.12 117 MET A N 1
ATOM 887 C CA . MET A 1 117 ? -2.472 7.464 1.657 1.00 96.12 117 MET A CA 1
ATOM 888 C C . MET A 1 117 ? -3.160 8.207 2.805 1.00 96.12 117 MET A C 1
ATOM 890 O O . MET A 1 117 ? -4.380 8.378 2.799 1.00 96.12 117 MET A O 1
ATOM 894 N N . ARG A 1 118 ? -2.380 8.682 3.781 1.00 94.12 118 ARG A N 1
ATOM 895 C CA . ARG A 1 118 ? -2.882 9.495 4.891 1.00 94.12 118 ARG A CA 1
ATOM 896 C C . ARG A 1 118 ? -3.357 10.867 4.415 1.00 94.12 118 ARG A C 1
ATOM 898 O O . ARG A 1 118 ? -4.462 11.271 4.758 1.00 94.12 118 ARG A O 1
ATOM 905 N N . ALA A 1 119 ? -2.541 11.571 3.631 1.00 94.81 119 ALA A N 1
ATOM 906 C CA . ALA A 1 119 ? -2.834 12.930 3.175 1.00 94.81 119 ALA A CA 1
ATOM 907 C C . ALA A 1 119 ? -4.079 13.001 2.279 1.00 94.81 119 ALA A C 1
ATOM 909 O O . ALA A 1 119 ? -4.805 13.991 2.315 1.00 94.81 119 ALA A O 1
ATOM 910 N N . A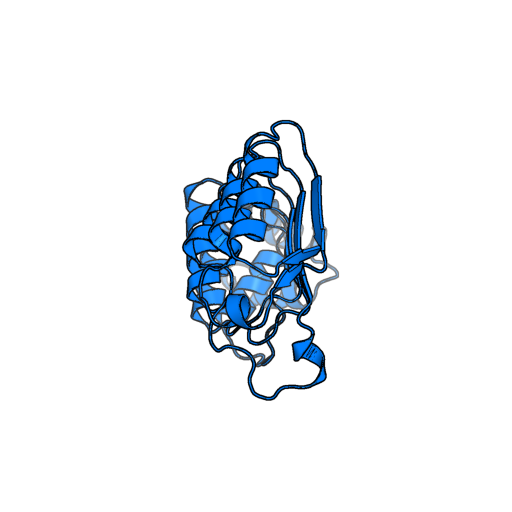RG A 1 120 ? -4.336 11.951 1.490 1.00 94.25 120 ARG A N 1
ATOM 911 C CA . ARG A 1 120 ? -5.447 11.899 0.530 1.00 94.25 120 ARG A CA 1
ATOM 912 C C . ARG A 1 120 ? -6.664 11.110 1.011 1.00 94.25 120 ARG A C 1
ATOM 914 O O . ARG A 1 120 ? -7.626 10.994 0.263 1.00 94.25 120 ARG A O 1
ATOM 921 N N . GLY A 1 121 ? -6.643 10.571 2.232 1.00 92.25 121 GLY A N 1
ATOM 922 C CA . GLY A 1 121 ? -7.758 9.775 2.755 1.00 92.25 121 GLY A CA 1
ATOM 923 C C . GLY A 1 121 ? -8.014 8.510 1.932 1.00 92.25 121 GLY A C 1
ATOM 924 O O . GLY A 1 121 ? -9.150 8.234 1.557 1.00 92.25 121 GLY A O 1
ATOM 925 N N . SER A 1 122 ? -6.948 7.767 1.628 1.00 95.19 122 SER A N 1
ATOM 926 C CA . SER A 1 122 ? -6.981 6.618 0.721 1.00 95.19 122 SER A CA 1
ATOM 927 C C . SER A 1 122 ? -8.035 5.568 1.101 1.00 95.19 122 SER A C 1
ATOM 929 O O . SER A 1 122 ? -8.108 5.184 2.277 1.00 95.19 122 SER A O 1
ATOM 931 N N . PRO A 1 123 ? -8.802 5.051 0.120 1.00 95.69 123 PRO A N 1
ATOM 932 C CA . PRO A 1 123 ? -9.774 3.984 0.327 1.00 95.69 123 PRO A CA 1
ATOM 933 C C . PRO A 1 123 ? -9.160 2.577 0.255 1.00 95.69 123 PRO A C 1
ATOM 935 O O . PRO A 1 123 ? -9.903 1.595 0.340 1.00 95.69 123 PRO A O 1
ATOM 938 N N . IL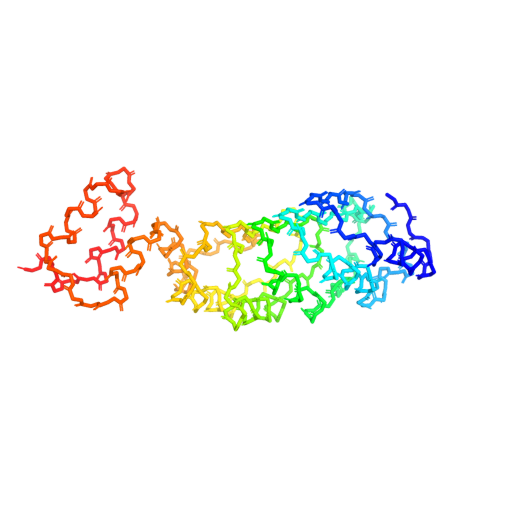E A 1 124 ? -7.835 2.457 0.102 1.00 95.75 124 ILE A N 1
ATOM 939 C CA . ILE A 1 124 ? -7.154 1.162 0.029 1.00 95.75 124 ILE A CA 1
ATOM 940 C C . ILE A 1 124 ? -7.399 0.379 1.321 1.00 95.75 124 ILE A C 1
ATOM 942 O O . ILE A 1 124 ? -7.062 0.819 2.421 1.00 95.75 124 ILE A O 1
ATOM 946 N N . LYS A 1 125 ? -7.966 -0.815 1.158 1.00 93.31 125 LYS A N 1
ATOM 947 C CA . LYS A 1 125 ? -8.204 -1.801 2.214 1.00 93.31 125 LYS A CA 1
ATOM 948 C C . LYS A 1 125 ? -7.109 -2.853 2.260 1.00 93.31 125 LYS A C 1
ATOM 950 O O . LYS A 1 125 ? -6.780 -3.335 3.338 1.00 93.31 125 LYS A O 1
ATOM 955 N N . ILE A 1 126 ? -6.570 -3.217 1.099 1.00 92.25 126 ILE A N 1
ATOM 956 C CA . ILE A 1 126 ? -5.592 -4.293 0.952 1.00 92.25 126 ILE A CA 1
ATOM 957 C C . ILE A 1 126 ? -4.366 -3.740 0.228 1.00 92.25 126 ILE A C 1
ATOM 959 O O . ILE A 1 126 ? -4.471 -3.305 -0.922 1.00 92.25 126 ILE A O 1
ATOM 963 N N . LEU A 1 127 ? -3.220 -3.766 0.909 1.00 93.00 127 LEU A N 1
ATOM 964 C CA . LEU A 1 127 ? -1.914 -3.403 0.366 1.00 93.00 127 LEU A CA 1
ATOM 965 C C . LEU A 1 127 ? -0.960 -4.596 0.474 1.00 93.00 127 LEU A C 1
ATOM 967 O O . LEU A 1 127 ? -0.610 -5.020 1.575 1.00 93.00 127 LEU A O 1
ATOM 971 N N . GLU A 1 128 ? -0.517 -5.135 -0.656 1.00 90.44 128 GLU A N 1
ATOM 972 C CA . GLU A 1 128 ? 0.271 -6.370 -0.676 1.00 90.44 128 GLU A CA 1
ATOM 973 C C . GLU A 1 128 ? 1.544 -6.246 -1.508 1.00 90.44 128 GLU A C 1
ATOM 975 O O . GLU A 1 128 ? 1.526 -5.754 -2.634 1.00 90.44 128 GLU A O 1
ATOM 980 N N . PHE A 1 129 ? 2.644 -6.769 -0.966 1.00 87.19 129 PHE A N 1
ATOM 981 C CA . PHE A 1 129 ? 3.926 -6.924 -1.643 1.00 87.19 129 PHE A CA 1
ATOM 982 C C . PHE A 1 129 ? 4.295 -8.416 -1.668 1.00 87.19 129 PHE A C 1
ATOM 984 O O . PHE A 1 129 ? 4.899 -8.948 -0.735 1.00 87.19 129 PHE A O 1
ATOM 991 N N . LEU A 1 130 ? 3.892 -9.126 -2.726 1.00 81.38 130 LEU A N 1
ATOM 992 C CA . LEU A 1 130 ? 4.041 -10.581 -2.842 1.00 81.38 130 LEU A CA 1
ATOM 993 C C . LEU A 1 130 ? 5.309 -10.974 -3.594 1.00 81.38 130 LEU A C 1
ATOM 995 O O . LEU A 1 130 ? 5.533 -10.522 -4.710 1.00 81.38 130 LEU A O 1
ATOM 999 N N . GLN A 1 131 ? 6.083 -11.914 -3.044 1.00 74.19 131 GLN A N 1
ATOM 1000 C CA . GLN A 1 131 ? 7.298 -12.448 -3.689 1.00 74.19 131 GLN A CA 1
ATOM 1001 C C . GLN A 1 131 ? 8.325 -11.355 -4.062 1.00 74.19 131 GLN A C 1
ATOM 1003 O O . GLN A 1 131 ? 9.163 -11.556 -4.936 1.00 74.19 131 GLN A O 1
ATOM 1008 N N . SER A 1 132 ? 8.256 -10.196 -3.405 1.00 71.75 132 SER A N 1
ATOM 1009 C CA . SER A 1 132 ? 9.181 -9.078 -3.573 1.00 71.75 132 SER A CA 1
ATOM 1010 C C . SER A 1 132 ? 10.464 -9.345 -2.777 1.00 71.75 132 SER A C 1
ATOM 1012 O O . SER A 1 132 ? 10.403 -9.651 -1.588 1.00 71.75 132 SER A O 1
ATOM 1014 N N . GLN A 1 133 ? 11.631 -9.274 -3.423 1.00 60.50 133 GLN A N 1
ATOM 1015 C CA . GLN A 1 133 ? 12.929 -9.468 -2.761 1.00 60.50 133 GLN A CA 1
ATOM 1016 C C . GLN A 1 133 ? 13.504 -8.141 -2.267 1.00 60.50 133 GLN A C 1
ATOM 1018 O O . GLN A 1 133 ? 13.340 -7.106 -2.914 1.00 60.50 133 GLN A O 1
ATOM 1023 N N . LYS A 1 134 ? 14.242 -8.195 -1.148 1.00 59.31 134 LYS A N 1
ATOM 1024 C CA . LYS A 1 134 ? 14.876 -7.023 -0.523 1.00 59.31 134 LYS A CA 1
ATOM 1025 C C . LYS A 1 134 ? 13.871 -5.897 -0.266 1.00 59.31 134 LYS A C 1
ATOM 1027 O O . LYS A 1 134 ? 14.188 -4.728 -0.465 1.00 59.31 134 LYS A O 1
ATOM 1032 N N . VAL A 1 135 ? 12.670 -6.261 0.194 1.00 60.00 135 VAL A N 1
ATOM 1033 C CA . VAL A 1 135 ? 11.824 -5.324 0.932 1.00 60.00 135 VAL A CA 1
ATOM 1034 C C . VAL A 1 135 ? 12.565 -5.038 2.238 1.00 60.00 135 VAL A C 1
ATOM 1036 O O . VAL A 1 135 ? 12.423 -5.772 3.214 1.00 60.00 135 VAL A O 1
ATOM 1039 N N . GLN A 1 136 ? 13.476 -4.067 2.212 1.00 62.06 136 GLN A N 1
ATOM 1040 C CA . GLN A 1 136 ? 14.250 -3.652 3.378 1.00 62.06 136 GLN A CA 1
ATOM 1041 C C . GLN A 1 136 ? 13.357 -2.748 4.219 1.00 62.06 136 GLN A C 1
ATOM 1043 O O . GLN A 1 136 ? 13.568 -1.545 4.291 1.00 62.06 136 GLN A O 1
ATOM 1048 N N . THR A 1 137 ? 12.304 -3.329 4.788 1.00 63.56 137 THR A N 1
ATOM 1049 C CA . THR A 1 137 ? 11.497 -2.642 5.788 1.00 63.56 137 THR A CA 1
ATOM 1050 C C . THR A 1 137 ? 12.270 -2.685 7.090 1.00 63.56 137 THR A C 1
ATOM 1052 O O . THR A 1 137 ? 12.363 -3.746 7.714 1.00 63.56 137 THR A O 1
ATOM 1055 N N . THR A 1 138 ? 12.846 -1.555 7.473 1.00 73.62 138 THR A N 1
ATOM 1056 C CA . THR A 1 138 ? 13.363 -1.350 8.824 1.00 73.62 138 THR A CA 1
ATOM 1057 C C . THR A 1 138 ? 12.226 -0.875 9.733 1.00 73.62 138 THR A C 1
ATOM 1059 O O . THR A 1 138 ? 11.052 -0.830 9.342 1.00 73.62 138 THR A O 1
ATOM 1062 N N . ASP A 1 139 ? 12.564 -0.469 10.954 1.00 76.69 139 ASP A N 1
ATOM 1063 C CA . ASP A 1 139 ? 11.642 0.231 11.847 1.00 76.69 139 ASP A CA 1
ATOM 1064 C C . ASP A 1 139 ? 10.989 1.463 11.199 1.00 76.69 139 ASP A C 1
ATOM 1066 O O . ASP A 1 139 ? 9.873 1.827 11.576 1.00 76.69 139 ASP A O 1
ATOM 1070 N N . GLN A 1 140 ? 11.636 2.099 10.214 1.00 83.75 140 GLN A N 1
ATOM 1071 C CA . GLN A 1 140 ? 11.115 3.303 9.567 1.00 83.75 140 GLN A CA 1
ATOM 1072 C C . GLN A 1 140 ? 9.845 3.014 8.748 1.00 83.75 140 GLN A C 1
ATOM 1074 O O . GLN A 1 140 ? 8.819 3.667 8.972 1.00 83.75 140 GLN A O 1
ATOM 1079 N N . SER A 1 141 ? 9.851 1.966 7.912 1.00 85.56 141 SER A N 1
ATOM 1080 C CA . SER A 1 141 ? 8.643 1.476 7.227 1.00 85.56 141 SER A CA 1
ATOM 1081 C C . SER A 1 141 ? 7.519 1.152 8.207 1.00 85.56 141 SER A C 1
ATOM 1083 O O . SER A 1 141 ? 6.378 1.586 8.032 1.00 85.56 141 SER A O 1
ATOM 1085 N N . TRP A 1 142 ? 7.823 0.396 9.266 1.00 85.00 142 TRP A N 1
ATOM 1086 C CA . TRP A 1 142 ? 6.808 -0.037 10.231 1.00 85.00 142 TRP A CA 1
ATOM 1087 C C . TRP A 1 142 ? 6.231 1.126 11.035 1.00 85.00 142 TRP A C 1
ATOM 1089 O O . TRP A 1 142 ? 5.030 1.151 11.322 1.00 85.00 142 TRP A O 1
ATOM 1099 N N . LYS A 1 143 ? 7.046 2.137 11.340 1.00 86.75 143 LYS A N 1
ATOM 1100 C CA . LYS A 1 143 ? 6.591 3.390 11.945 1.00 86.75 143 LYS A CA 1
ATOM 1101 C C . LYS A 1 143 ? 5.660 4.164 11.010 1.00 86.75 143 LYS A C 1
ATOM 1103 O O . LYS A 1 143 ? 4.643 4.693 11.471 1.00 86.75 143 LYS A O 1
ATOM 1108 N N . ALA A 1 144 ? 5.958 4.211 9.711 1.00 90.06 144 ALA A N 1
ATOM 1109 C CA . ALA A 1 144 ? 5.099 4.854 8.716 1.00 90.06 144 ALA A CA 1
ATOM 1110 C C . ALA A 1 144 ? 3.733 4.160 8.609 1.00 90.06 144 ALA A C 1
ATOM 1112 O O . ALA A 1 144 ? 2.697 4.824 8.691 1.00 90.06 144 ALA A O 1
ATOM 1113 N N . ILE A 1 145 ? 3.725 2.826 8.545 1.00 89.44 145 ILE A N 1
ATOM 1114 C CA . ILE A 1 145 ? 2.503 2.008 8.528 1.00 89.44 145 ILE A CA 1
ATOM 1115 C C . ILE A 1 145 ? 1.704 2.197 9.812 1.00 89.44 145 ILE A C 1
ATOM 1117 O O . ILE A 1 145 ? 0.496 2.407 9.762 1.00 89.44 145 ILE A O 1
ATOM 1121 N N . THR A 1 146 ? 2.360 2.180 10.972 1.00 85.94 146 THR A N 1
ATOM 1122 C CA . THR A 1 146 ? 1.693 2.411 12.261 1.00 85.94 146 THR A CA 1
ATOM 1123 C C . THR A 1 146 ? 1.047 3.794 12.300 1.00 85.94 146 THR A C 1
ATOM 1125 O O . THR A 1 146 ? -0.108 3.939 12.698 1.00 85.94 146 THR A O 1
ATOM 1128 N N . THR A 1 147 ? 1.758 4.822 11.835 1.00 89.25 147 THR A N 1
ATOM 1129 C CA . THR A 1 147 ? 1.234 6.193 11.746 1.00 89.25 147 THR A CA 1
ATOM 1130 C C . THR A 1 147 ? 0.031 6.275 10.803 1.00 89.25 147 THR A C 1
ATOM 1132 O O . THR A 1 147 ? -0.960 6.943 11.116 1.00 89.25 147 THR A O 1
ATOM 1135 N N . LEU A 1 148 ? 0.086 5.570 9.671 1.00 90.94 148 LEU A N 1
ATOM 1136 C CA . LEU A 1 148 ? -1.042 5.436 8.761 1.00 90.94 148 LEU A CA 1
ATOM 1137 C C . LEU A 1 148 ? -2.219 4.746 9.454 1.00 90.94 148 LEU A C 1
ATOM 1139 O O . LEU A 1 148 ? -3.291 5.327 9.489 1.00 90.94 148 LEU A O 1
ATOM 1143 N N . LEU A 1 149 ? -2.039 3.582 10.076 1.00 86.31 149 LEU A N 1
ATOM 1144 C CA . LEU A 1 149 ? -3.111 2.827 10.744 1.00 86.31 149 LEU A CA 1
ATOM 1145 C C . LEU A 1 149 ? -3.761 3.581 11.915 1.00 86.31 149 LEU A C 1
ATOM 1147 O O . LEU A 1 149 ? -4.928 3.354 12.233 1.00 86.31 149 LEU A O 1
ATOM 1151 N N . ARG A 1 150 ? -3.028 4.502 12.549 1.00 84.25 150 ARG A N 1
ATOM 1152 C CA . ARG A 1 150 ? -3.568 5.394 13.587 1.00 84.25 150 ARG A CA 1
ATOM 1153 C C . ARG A 1 150 ? -4.504 6.476 13.034 1.00 84.25 150 ARG A C 1
ATOM 1155 O O . ARG A 1 150 ? -5.266 7.063 13.789 1.00 84.25 150 ARG A O 1
ATOM 1162 N N . THR A 1 151 ? -4.441 6.777 11.740 1.00 83.06 151 THR A N 1
ATOM 1163 C CA . THR A 1 151 ? -5.212 7.870 11.115 1.00 83.06 151 THR A CA 1
ATOM 1164 C C . THR A 1 151 ? -6.178 7.370 10.042 1.00 83.06 151 THR A C 1
ATOM 1166 O O . THR A 1 151 ? -7.267 7.911 9.871 1.00 83.06 151 THR A O 1
ATOM 1169 N N . ASN A 1 152 ? -5.814 6.292 9.357 1.00 83.44 152 ASN A N 1
ATOM 1170 C CA . ASN A 1 152 ? -6.591 5.602 8.353 1.00 83.44 152 ASN A CA 1
ATOM 1171 C C . ASN A 1 152 ? -7.226 4.354 8.973 1.00 83.44 152 ASN A C 1
ATOM 1173 O O . ASN A 1 152 ? -6.559 3.387 9.332 1.00 83.44 152 ASN A O 1
ATOM 1177 N N . MET A 1 153 ? -8.551 4.379 9.069 1.00 83.25 153 MET A N 1
ATOM 1178 C CA . MET A 1 153 ? -9.329 3.280 9.636 1.00 83.25 153 MET A CA 1
ATOM 1179 C C . MET A 1 153 ? -9.800 2.271 8.581 1.00 83.25 153 MET A C 1
ATOM 1181 O O . MET A 1 153 ? -10.481 1.311 8.945 1.00 83.25 153 MET A O 1
ATOM 1185 N N . ILE A 1 154 ? -9.484 2.507 7.304 1.00 87.31 154 ILE A N 1
ATOM 1186 C CA . ILE A 1 154 ? -9.964 1.746 6.142 1.00 87.31 154 ILE A CA 1
ATOM 1187 C C . ILE A 1 154 ? -9.012 0.598 5.806 1.00 87.31 154 ILE A C 1
ATOM 1189 O O . ILE A 1 154 ? -9.479 -0.464 5.416 1.00 87.31 154 ILE A O 1
ATOM 1193 N N . LEU A 1 155 ? -7.705 0.785 5.993 1.00 87.88 155 LEU A N 1
ATOM 1194 C CA . LEU A 1 155 ? -6.695 -0.227 5.704 1.00 87.88 155 LEU A CA 1
ATOM 1195 C C . LEU A 1 155 ? -6.887 -1.461 6.600 1.00 87.88 155 LEU A C 1
ATOM 1197 O O . LEU A 1 155 ? -6.739 -1.399 7.822 1.00 87.88 155 LEU A O 1
ATOM 1201 N N . GLU A 1 156 ? -7.266 -2.579 5.998 1.00 83.19 156 GLU A N 1
ATOM 1202 C CA . GLU A 1 156 ? -7.618 -3.831 6.675 1.00 83.19 156 GLU A CA 1
ATOM 1203 C C . GLU A 1 156 ? -6.456 -4.832 6.652 1.00 83.19 156 GLU A C 1
ATOM 1205 O O . GLU A 1 156 ? -6.277 -5.575 7.612 1.00 83.19 156 GLU A O 1
ATOM 1210 N N . SER A 1 157 ? -5.642 -4.827 5.594 1.00 85.31 157 SER A N 1
ATOM 1211 C CA . SER A 1 157 ? -4.529 -5.760 5.417 1.00 85.31 157 SER A CA 1
ATOM 1212 C C . SER A 1 157 ? -3.302 -5.071 4.825 1.00 85.31 157 SER A C 1
ATOM 1214 O O . SER A 1 157 ? -3.406 -4.341 3.834 1.00 85.31 157 SER A O 1
ATOM 1216 N N . VAL A 1 158 ? -2.136 -5.344 5.418 1.00 85.81 158 VAL A N 1
ATOM 1217 C CA . VAL A 1 158 ? -0.821 -5.000 4.869 1.00 85.81 158 VAL A CA 1
ATOM 1218 C C . VAL A 1 158 ? 0.046 -6.251 4.879 1.00 85.81 158 VAL A C 1
ATOM 1220 O O . VAL A 1 158 ? 0.323 -6.812 5.938 1.00 85.81 158 VAL A O 1
ATOM 1223 N N . ASN A 1 159 ? 0.500 -6.675 3.703 1.00 83.69 159 ASN A N 1
ATOM 1224 C CA . ASN A 1 159 ? 1.428 -7.791 3.566 1.00 83.69 159 ASN A CA 1
ATOM 1225 C C . ASN A 1 159 ? 2.782 -7.286 3.065 1.00 83.69 159 ASN A C 1
ATOM 1227 O O . ASN A 1 159 ? 2.968 -7.057 1.869 1.00 83.69 159 ASN A O 1
ATOM 1231 N N . LEU A 1 160 ? 3.720 -7.129 3.999 1.00 75.00 160 LEU A N 1
ATOM 1232 C CA . LEU A 1 160 ? 5.125 -6.845 3.727 1.00 75.00 160 LEU A CA 1
ATOM 1233 C C . LEU A 1 160 ? 5.939 -8.057 4.156 1.00 75.00 160 LEU A C 1
ATOM 1235 O O . LEU A 1 160 ? 6.330 -8.181 5.317 1.00 75.00 160 LEU A O 1
ATOM 1239 N N . LYS A 1 161 ? 6.170 -8.988 3.233 1.00 65.31 161 LYS A N 1
ATOM 1240 C CA . LYS A 1 161 ? 7.003 -10.153 3.523 1.00 65.31 161 LYS A CA 1
ATOM 1241 C C . LYS A 1 161 ? 8.479 -9.728 3.546 1.00 65.31 161 LYS A C 1
ATOM 1243 O O . 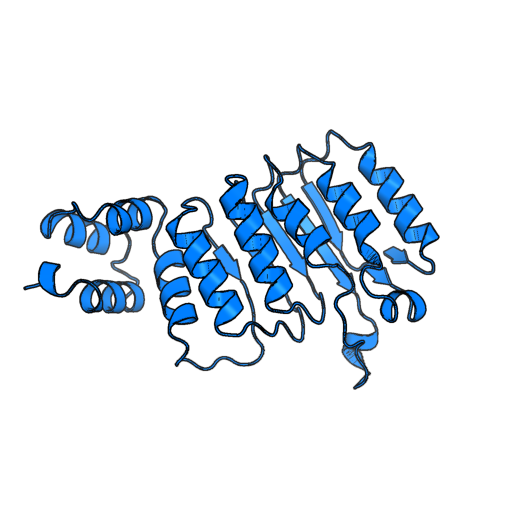LYS A 1 161 ? 9.139 -9.722 2.510 1.00 65.31 161 LYS A O 1
ATOM 1248 N N . SER A 1 162 ? 8.975 -9.322 4.717 1.00 54.38 162 SER A N 1
ATOM 1249 C CA . SER A 1 162 ? 10.403 -9.050 4.949 1.00 54.38 162 SER A CA 1
ATOM 1250 C C . SER A 1 162 ? 11.199 -10.359 4.960 1.00 54.38 162 SER A C 1
ATOM 1252 O O . SER A 1 162 ? 10.712 -11.386 5.424 1.00 54.38 162 SER A O 1
ATOM 1254 N N . LEU A 1 163 ? 12.437 -10.324 4.460 1.00 42.09 163 LEU A N 1
ATOM 1255 C CA . LEU A 1 163 ? 13.363 -11.465 4.491 1.00 42.09 163 LEU A CA 1
ATOM 1256 C C . LEU A 1 163 ? 13.932 -11.736 5.897 1.00 42.09 163 LEU A C 1
ATOM 1258 O O . LEU A 1 163 ? 14.411 -12.838 6.142 1.00 42.09 163 LEU A O 1
ATOM 1262 N N . ASN A 1 164 ? 13.853 -10.763 6.812 1.00 48.88 164 ASN A N 1
ATOM 1263 C CA . ASN A 1 164 ? 14.336 -10.887 8.187 1.00 48.88 164 ASN A CA 1
ATOM 1264 C C . ASN A 1 164 ? 13.173 -10.682 9.163 1.00 48.88 164 ASN A C 1
ATOM 1266 O O . ASN A 1 164 ? 12.715 -9.564 9.404 1.00 48.88 164 ASN A O 1
ATOM 1270 N N . GLU A 1 165 ? 12.675 -11.785 9.713 1.00 48.84 165 GLU A N 1
ATOM 1271 C CA . GLU A 1 165 ? 11.617 -11.792 10.719 1.00 48.84 165 GLU A CA 1
ATOM 1272 C C . GLU A 1 165 ? 12.218 -11.872 12.131 1.00 48.84 165 GLU A C 1
ATOM 1274 O O . GLU A 1 165 ? 12.081 -12.882 12.814 1.00 48.84 165 GLU A O 1
ATOM 1279 N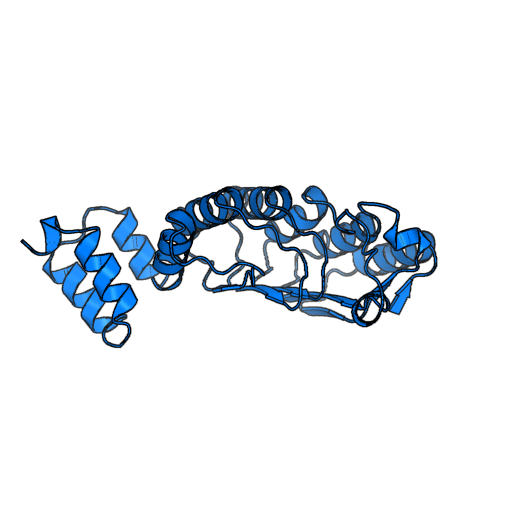 N . SER A 1 166 ? 12.875 -10.806 12.604 1.00 52.59 166 SER A N 1
ATOM 1280 C CA . SER A 1 166 ? 13.043 -10.641 14.054 1.00 52.59 166 SER A CA 1
ATOM 1281 C C . SER A 1 166 ? 11.690 -10.287 14.683 1.00 52.59 166 SER A C 1
ATOM 1283 O O . SER A 1 166 ? 10.873 -9.553 14.113 1.00 52.59 166 SER A O 1
ATOM 1285 N N . LEU A 1 167 ? 11.431 -10.879 15.850 1.00 46.69 167 LEU A N 1
ATOM 1286 C CA . LEU A 1 167 ? 10.214 -10.710 16.657 1.00 46.69 167 LEU A CA 1
ATOM 1287 C C . LEU A 1 167 ? 10.288 -9.489 17.600 1.00 46.69 167 LEU A C 1
ATOM 1289 O O . LEU A 1 167 ? 9.300 -9.159 18.256 1.00 46.69 167 LEU A O 1
ATOM 1293 N N . GLU A 1 168 ? 11.439 -8.815 17.671 1.00 53.28 168 GLU A N 1
ATOM 1294 C CA . GLU A 1 168 ? 11.728 -7.767 18.665 1.00 53.28 168 GLU A CA 1
ATOM 1295 C C . GLU A 1 168 ? 11.391 -6.336 18.206 1.00 53.28 168 GLU A C 1
ATOM 1297 O O . GLU A 1 168 ? 11.504 -5.392 18.987 1.00 53.28 168 GLU A O 1
ATOM 1302 N N . ASP A 1 169 ? 10.896 -6.157 16.983 1.00 67.00 169 ASP A N 1
ATOM 1303 C CA . ASP A 1 169 ? 10.689 -4.825 16.410 1.00 67.00 169 ASP A CA 1
ATOM 1304 C C . ASP A 1 169 ? 9.395 -4.186 16.966 1.00 67.00 169 ASP A C 1
ATOM 1306 O O . ASP A 1 169 ? 8.271 -4.574 16.619 1.00 67.00 169 ASP A O 1
ATOM 1310 N N . TYR A 1 170 ? 9.535 -3.193 17.854 1.00 70.06 170 TYR A N 1
ATOM 1311 C CA . TYR A 1 170 ? 8.421 -2.498 18.526 1.00 70.06 170 TYR A CA 1
ATOM 1312 C C . TYR A 1 170 ? 7.352 -1.997 17.541 1.00 70.06 170 TYR A C 1
ATOM 1314 O O . TYR A 1 170 ? 6.165 -2.288 17.711 1.00 70.06 170 TYR A O 1
ATOM 1322 N N . TRP A 1 171 ? 7.765 -1.287 16.484 1.00 75.44 171 TRP A N 1
ATOM 1323 C CA . TRP A 1 171 ? 6.846 -0.691 15.507 1.00 75.44 171 TRP A CA 1
ATOM 1324 C C . TRP A 1 171 ? 6.094 -1.735 14.692 1.00 75.44 171 TRP A C 1
ATOM 1326 O O . TRP A 1 171 ? 4.922 -1.554 14.377 1.00 75.44 171 TRP A O 1
ATOM 1336 N N . LYS A 1 172 ? 6.749 -2.848 14.370 1.00 72.38 172 LYS A N 1
ATOM 1337 C CA . LYS A 1 172 ? 6.135 -3.970 13.661 1.00 72.38 172 LYS A CA 1
ATOM 1338 C C . LYS A 1 172 ? 5.063 -4.632 14.522 1.00 72.38 172 LYS A C 1
ATOM 1340 O O . LYS A 1 172 ? 3.951 -4.869 14.054 1.00 72.38 172 LYS A O 1
ATOM 1345 N N . ASN A 1 173 ? 5.368 -4.869 15.798 1.00 71.38 173 ASN A N 1
ATOM 1346 C CA . ASN A 1 173 ? 4.407 -5.400 16.764 1.00 71.38 173 ASN A CA 1
ATOM 1347 C C . ASN A 1 173 ? 3.206 -4.460 16.944 1.00 71.38 173 ASN A C 1
ATOM 1349 O O . ASN A 1 173 ? 2.059 -4.913 16.971 1.00 71.38 173 ASN A O 1
ATOM 1353 N N . GLU A 1 174 ? 3.448 -3.150 17.000 1.00 71.88 174 GLU A N 1
ATOM 1354 C CA . GLU A 1 174 ? 2.379 -2.160 17.076 1.00 71.88 174 GLU A CA 1
ATOM 1355 C C . GLU A 1 174 ? 1.533 -2.102 15.787 1.00 71.88 174 GLU A C 1
ATOM 1357 O O . GLU A 1 174 ? 0.301 -2.055 15.857 1.00 71.88 174 GLU A O 1
ATOM 1362 N N . ALA A 1 175 ? 2.153 -2.176 14.608 1.00 77.06 175 ALA A N 1
ATOM 1363 C CA . ALA A 1 175 ? 1.439 -2.244 13.335 1.00 77.06 175 ALA A CA 1
ATOM 1364 C C . ALA A 1 175 ? 0.537 -3.487 13.268 1.00 77.06 175 ALA A C 1
ATOM 1366 O O . ALA A 1 175 ? -0.652 -3.371 12.961 1.00 77.06 175 ALA A O 1
ATOM 1367 N N . TYR A 1 176 ? 1.062 -4.668 13.621 1.00 74.12 176 TYR A N 1
ATOM 1368 C CA . TYR A 1 176 ? 0.278 -5.907 13.676 1.00 74.12 176 TYR A CA 1
ATOM 1369 C C . TYR A 1 176 ? -0.894 -5.812 14.640 1.00 74.12 176 TYR A C 1
ATOM 1371 O O . TYR A 1 176 ? -1.994 -6.267 14.324 1.00 74.12 176 TYR A O 1
ATOM 1379 N N . PHE A 1 177 ? -0.687 -5.181 15.791 1.00 71.06 177 PHE A N 1
ATOM 1380 C CA . PHE A 1 177 ? -1.762 -4.893 16.720 1.00 71.06 177 PHE A CA 1
ATOM 1381 C C . PHE A 1 177 ? -2.879 -4.058 16.068 1.00 71.06 177 PHE A C 1
ATOM 1383 O O . PHE A 1 177 ? -4.045 -4.447 16.131 1.00 71.06 177 PHE A O 1
ATOM 1390 N N . TYR A 1 178 ? -2.552 -2.943 15.402 1.00 71.62 178 TYR A N 1
ATOM 1391 C CA . TYR A 1 178 ? -3.568 -2.095 14.763 1.00 71.62 178 TYR A CA 1
ATOM 1392 C C . TYR A 1 178 ? -4.249 -2.772 13.572 1.00 71.62 178 TYR A C 1
ATOM 1394 O O . TYR A 1 178 ? -5.417 -2.491 13.311 1.00 71.62 178 TYR A O 1
ATOM 1402 N N . MET A 1 179 ? -3.555 -3.648 12.846 1.00 73.25 179 MET A N 1
ATOM 1403 C CA . MET A 1 179 ? -4.157 -4.422 11.756 1.00 73.25 179 MET A CA 1
ATOM 1404 C C . MET A 1 179 ? -5.134 -5.477 12.267 1.00 73.25 179 MET A C 1
ATOM 1406 O O . MET A 1 179 ? -6.176 -5.682 11.654 1.00 73.25 179 MET A O 1
ATOM 1410 N N . ARG A 1 180 ? -4.838 -6.112 13.409 1.00 69.56 180 ARG A N 1
ATOM 1411 C CA . ARG A 1 180 ? -5.786 -7.035 14.046 1.00 69.56 180 ARG A CA 1
ATOM 1412 C C . ARG A 1 180 ? -7.046 -6.297 14.477 1.00 69.56 180 ARG A C 1
ATOM 1414 O O . ARG A 1 180 ? -8.142 -6.823 14.310 1.00 69.56 180 ARG A O 1
ATOM 1421 N N . LEU A 1 181 ? -6.919 -5.064 14.973 1.00 66.44 181 LEU A N 1
ATOM 1422 C CA . LEU A 1 181 ? -8.078 -4.240 15.296 1.00 66.44 181 LEU A CA 1
ATOM 1423 C C . LEU A 1 181 ? -8.910 -3.908 14.045 1.00 66.44 181 LEU A C 1
ATOM 1425 O O . LEU A 1 181 ? -8.448 -3.216 13.140 1.00 66.44 181 LEU A O 1
ATOM 1429 N N . ASN A 1 182 ? -10.183 -4.317 14.029 1.00 64.88 182 ASN A N 1
ATOM 1430 C CA . ASN A 1 182 ? -11.120 -3.853 13.005 1.00 64.88 182 ASN A CA 1
ATOM 1431 C C . ASN A 1 182 ? -11.326 -2.322 13.084 1.00 64.88 182 ASN A C 1
ATOM 1433 O O . ASN A 1 182 ? -10.953 -1.668 14.065 1.00 64.88 182 ASN A O 1
ATOM 1437 N N . ARG A 1 183 ? -11.960 -1.742 12.056 1.00 68.81 183 ARG A N 1
ATOM 1438 C CA . ARG A 1 183 ? -12.241 -0.296 11.954 1.00 68.81 183 ARG A CA 1
ATOM 1439 C C . ARG A 1 183 ? -12.806 0.310 13.246 1.00 68.81 183 ARG A C 1
ATOM 1441 O O . ARG A 1 183 ? -12.379 1.386 13.657 1.00 68.81 183 ARG A O 1
ATOM 1448 N N . GLU A 1 184 ? -13.748 -0.378 13.886 1.00 65.62 184 GLU A N 1
ATOM 1449 C CA . GLU A 1 184 ? -14.398 0.092 15.113 1.00 65.62 184 GLU A CA 1
ATOM 1450 C C . GLU A 1 184 ? -13.481 -0.029 16.342 1.00 65.62 184 GLU A C 1
ATOM 1452 O O . GLU A 1 184 ? -13.449 0.876 17.175 1.00 65.62 184 GLU A O 1
ATOM 1457 N N . GLY A 1 185 ? -12.684 -1.097 16.432 1.00 66.88 185 GLY A N 1
ATOM 1458 C CA . GLY A 1 185 ? -11.671 -1.282 17.474 1.00 66.88 185 GLY A CA 1
ATOM 1459 C C . GLY A 1 185 ? -10.604 -0.191 17.448 1.00 66.88 185 GLY A C 1
ATOM 1460 O O . GLY A 1 185 ? -10.278 0.376 18.491 1.00 66.88 185 GLY A O 1
ATOM 1461 N N . ARG A 1 186 ? -10.122 0.180 16.256 1.00 72.69 186 ARG A N 1
ATOM 1462 C CA . ARG A 1 186 ? -9.183 1.300 16.106 1.00 72.69 186 ARG A CA 1
ATOM 1463 C C . ARG A 1 186 ? -9.820 2.640 16.469 1.00 72.69 186 ARG A C 1
ATOM 1465 O O . ARG A 1 186 ? -9.222 3.401 17.226 1.00 72.69 186 ARG A O 1
ATOM 1472 N N . ARG A 1 187 ? -11.048 2.905 15.996 1.00 71.31 187 ARG A N 1
ATOM 1473 C CA . ARG A 1 187 ? -11.801 4.132 16.317 1.00 71.31 187 ARG A CA 1
ATOM 1474 C C . ARG A 1 187 ? -11.931 4.335 17.826 1.00 71.31 187 ARG A C 1
ATOM 1476 O O . ARG A 1 187 ? -11.721 5.442 18.301 1.00 71.31 187 ARG A O 1
ATOM 1483 N N . ARG A 1 188 ? -12.256 3.275 18.571 1.00 66.31 188 ARG A N 1
ATOM 1484 C CA . ARG A 1 188 ? -12.426 3.345 20.030 1.00 66.31 188 ARG A CA 1
ATOM 1485 C C . ARG A 1 188 ? -11.108 3.456 20.788 1.00 66.31 188 ARG A C 1
ATOM 1487 O O . ARG A 1 188 ? -11.064 4.210 21.751 1.00 66.31 188 ARG A O 1
ATOM 1494 N N . LYS A 1 189 ? -10.038 2.780 20.342 1.00 65.44 189 LYS A N 1
ATOM 1495 C CA . LYS A 1 189 ? -8.706 2.929 20.956 1.00 65.44 189 LYS A CA 1
ATOM 1496 C C . LYS A 1 189 ? -8.216 4.372 20.914 1.00 65.44 189 LYS A C 1
ATOM 1498 O O . LYS A 1 189 ? -7.661 4.854 21.885 1.00 65.44 189 LYS A O 1
ATOM 1503 N N . LEU A 1 190 ? -8.421 5.045 19.788 1.00 63.72 190 LEU A N 1
ATOM 1504 C CA . LEU A 1 190 ? -7.902 6.394 19.564 1.00 63.72 190 LEU A CA 1
ATOM 1505 C C . LEU A 1 190 ? -8.759 7.500 20.187 1.00 63.72 190 LEU A C 1
ATOM 1507 O O . LEU A 1 190 ? -8.349 8.654 20.165 1.00 63.72 190 LEU A O 1
ATOM 1511 N N . GLN A 1 191 ? -9.942 7.170 20.708 1.00 62.00 191 GLN A N 1
ATOM 1512 C CA . GLN A 1 191 ? -10.835 8.143 21.333 1.00 62.00 191 GLN A CA 1
ATOM 1513 C C . GLN A 1 191 ? -10.645 8.278 22.852 1.00 62.00 191 GLN A C 1
ATOM 1515 O O . GLN A 1 191 ? -11.279 9.158 23.412 1.00 62.00 191 GLN A O 1
ATOM 1520 N N . ASP A 1 192 ? -9.813 7.455 23.510 1.00 55.72 192 ASP A N 1
ATOM 1521 C CA . ASP A 1 192 ? -9.518 7.460 24.967 1.00 55.72 192 ASP A CA 1
ATOM 1522 C C . ASP A 1 192 ? -10.726 7.460 25.943 1.00 55.72 192 ASP A C 1
ATOM 1524 O O . ASP A 1 192 ? -10.540 7.373 27.152 1.00 55.72 192 ASP A O 1
ATOM 1528 N N . ASP A 1 193 ? -11.966 7.436 25.444 1.00 54.59 193 ASP A N 1
ATOM 1529 C CA . ASP A 1 193 ? -13.202 7.619 26.227 1.00 54.59 193 ASP A CA 1
ATOM 1530 C C . ASP A 1 193 ? -14.007 6.320 26.433 1.00 54.59 193 ASP A C 1
ATOM 1532 O O . ASP A 1 193 ? -15.197 6.323 26.746 1.00 54.59 193 ASP A O 1
ATOM 1536 N N . CYS A 1 194 ? -13.383 5.162 26.213 1.00 60.69 194 CYS A N 1
ATOM 1537 C CA . CYS A 1 194 ? -14.061 3.872 26.316 1.00 60.69 194 CYS A CA 1
ATOM 1538 C C . CYS A 1 194 ? -14.008 3.339 27.753 1.00 60.69 194 CYS A C 1
ATOM 1540 O O . CYS A 1 194 ? -12.932 3.081 28.296 1.00 60.69 194 CYS A O 1
ATOM 1542 N N . SER A 1 195 ? -15.171 3.078 28.357 1.00 68.06 195 SER A N 1
ATOM 1543 C CA . SER A 1 195 ? -15.232 2.462 29.685 1.00 68.06 195 SER A CA 1
ATOM 1544 C C . SER A 1 195 ? -14.655 1.036 29.680 1.00 68.06 195 SER A C 1
ATOM 1546 O O . SER A 1 195 ? -14.693 0.327 28.669 1.00 68.06 195 SER A O 1
ATOM 1548 N N . LYS A 1 196 ? -14.183 0.557 30.842 1.00 63.34 196 LYS A N 1
ATOM 1549 C CA . LYS A 1 196 ? -13.697 -0.828 31.044 1.00 63.34 196 LYS A CA 1
ATOM 1550 C C . LYS A 1 196 ? -14.655 -1.887 30.505 1.00 63.34 196 LYS A C 1
ATOM 1552 O O . LYS A 1 196 ? -14.240 -2.830 29.838 1.00 63.34 196 LYS A O 1
ATOM 1557 N N . LYS A 1 197 ? -15.954 -1.711 30.753 1.00 65.75 197 LYS A N 1
ATOM 1558 C CA . LYS A 1 197 ? -17.003 -2.634 30.304 1.00 65.75 197 LYS A CA 1
ATOM 1559 C C . LYS A 1 197 ? -17.113 -2.680 28.778 1.00 65.75 197 LYS A C 1
ATOM 1561 O O . LYS A 1 197 ? -17.266 -3.755 28.206 1.00 65.75 197 LYS A O 1
ATOM 1566 N N . GLU A 1 198 ? -17.032 -1.532 28.117 1.00 68.88 198 GLU A N 1
ATOM 1567 C CA . GLU A 1 198 ? -17.103 -1.444 26.656 1.00 68.88 198 GLU A CA 1
ATOM 1568 C C . GLU A 1 198 ? -15.855 -2.015 25.987 1.00 68.88 198 GLU A C 1
ATOM 1570 O O . GLU A 1 198 ? -15.977 -2.707 24.975 1.00 68.88 198 GLU A O 1
ATOM 1575 N N . TRP A 1 199 ? -14.685 -1.807 26.595 1.00 66.31 199 TRP A N 1
ATOM 1576 C CA . TRP A 1 199 ? -13.433 -2.422 26.168 1.00 66.31 199 TRP A CA 1
ATOM 1577 C C . TRP A 1 199 ? -13.505 -3.947 26.260 1.00 66.31 199 TRP A C 1
ATOM 1579 O O . TRP A 1 199 ? -13.291 -4.628 25.260 1.00 66.31 199 TRP A O 1
ATOM 1589 N N . CYS A 1 200 ? -13.897 -4.494 27.414 1.00 65.00 200 CYS A N 1
ATOM 1590 C CA . CYS A 1 200 ? -14.075 -5.938 27.588 1.00 65.00 200 CYS A CA 1
ATOM 1591 C C . CYS A 1 200 ? -15.089 -6.526 26.597 1.00 65.00 200 CYS A C 1
ATOM 1593 O O . CYS A 1 200 ? -14.839 -7.583 26.022 1.00 65.00 200 CYS A O 1
ATOM 1595 N N . ASN A 1 201 ? -16.207 -5.837 26.345 1.00 68.38 201 ASN A N 1
ATOM 1596 C CA . ASN A 1 201 ? -17.199 -6.277 25.363 1.00 68.38 201 ASN A CA 1
ATOM 1597 C C . ASN A 1 201 ? -16.640 -6.289 23.936 1.00 68.38 201 ASN A C 1
ATOM 1599 O O . ASN A 1 201 ? -16.971 -7.180 23.160 1.00 68.38 201 ASN A O 1
ATOM 1603 N N . LEU A 1 202 ? -15.796 -5.321 23.574 1.00 67.69 202 LEU A N 1
ATOM 1604 C CA . LEU A 1 202 ? -15.144 -5.275 22.267 1.00 67.69 202 LEU A CA 1
ATOM 1605 C C . LEU A 1 202 ? -14.149 -6.430 22.101 1.00 67.69 202 LEU A C 1
ATOM 1607 O O . LEU A 1 202 ? -14.192 -7.131 21.090 1.00 67.69 202 LEU A O 1
ATOM 1611 N N . LEU A 1 203 ? -13.321 -6.669 23.119 1.00 66.94 203 LEU A N 1
ATOM 1612 C CA . LEU A 1 203 ? -12.398 -7.803 23.177 1.00 66.94 203 LEU A CA 1
ATOM 1613 C C . LEU A 1 203 ? -13.133 -9.140 23.049 1.00 66.94 203 LEU A C 1
ATOM 1615 O O . LEU A 1 203 ? -12.809 -9.948 22.183 1.00 66.94 203 LEU A O 1
ATOM 1619 N N . ALA A 1 204 ? -14.178 -9.341 23.849 1.00 66.44 204 ALA A N 1
ATOM 1620 C CA . ALA A 1 204 ? -14.968 -10.567 23.841 1.00 66.44 204 ALA A CA 1
ATOM 1621 C C . ALA A 1 204 ? -15.769 -10.762 22.544 1.00 66.44 204 ALA A C 1
ATOM 1623 O O . ALA A 1 204 ? -16.024 -11.894 22.146 1.00 66.44 204 ALA A O 1
ATOM 1624 N N . ARG A 1 205 ? -16.184 -9.682 21.873 1.00 68.38 205 ARG A N 1
ATOM 1625 C CA . ARG A 1 205 ? -17.008 -9.773 20.659 1.00 68.38 205 ARG A CA 1
ATOM 1626 C C . ARG A 1 205 ? -16.192 -9.962 19.386 1.00 68.38 205 ARG A C 1
ATOM 1628 O O . ARG A 1 205 ? -16.677 -10.613 18.468 1.00 68.38 205 ARG A O 1
ATOM 1635 N N . TYR A 1 206 ? -14.997 -9.381 19.314 1.00 62.44 206 TYR A N 1
ATOM 1636 C CA . TYR A 1 206 ? -14.220 -9.330 18.071 1.00 62.44 206 TYR A CA 1
ATOM 1637 C C . TYR A 1 206 ? -12.855 -10.022 18.152 1.00 62.44 206 TYR A C 1
ATOM 1639 O O . TYR A 1 206 ? -12.278 -10.305 17.109 1.00 62.44 206 TYR A O 1
ATOM 1647 N N . PHE A 1 207 ? -12.349 -10.319 19.354 1.00 64.19 207 PHE A N 1
ATOM 1648 C CA . PHE A 1 207 ? -10.984 -10.823 19.568 1.00 64.19 207 PHE A CA 1
ATOM 1649 C C . PHE A 1 207 ? -10.925 -12.086 20.433 1.00 64.19 207 PHE A C 1
ATOM 1651 O O . PHE A 1 207 ? -9.841 -12.501 20.825 1.00 64.19 207 PHE A O 1
ATOM 1658 N N . VAL A 1 208 ? -12.066 -12.723 20.731 1.00 65.50 208 VAL A N 1
ATOM 1659 C CA . VAL A 1 208 ? -12.139 -13.851 21.684 1.00 65.50 208 VAL A CA 1
ATOM 1660 C C . VAL A 1 208 ? -11.265 -15.044 21.285 1.00 65.50 208 VAL A C 1
ATOM 1662 O O . VAL A 1 208 ? -10.794 -15.780 22.144 1.00 65.50 208 VAL A O 1
ATOM 1665 N N . SER A 1 209 ? -11.034 -15.220 19.984 1.00 63.00 209 SER A N 1
ATOM 1666 C CA . SER A 1 209 ? -10.202 -16.281 19.415 1.00 63.00 209 SER A CA 1
ATOM 1667 C C . SER A 1 209 ? -8.766 -15.837 19.115 1.00 63.00 209 SER A C 1
ATOM 1669 O O . SER A 1 209 ? -7.966 -16.653 18.668 1.00 63.00 209 SER A O 1
ATOM 1671 N N . ASP A 1 210 ? -8.427 -14.565 19.339 1.00 62.19 210 ASP A N 1
ATOM 1672 C CA . ASP A 1 210 ? -7.113 -13.995 19.042 1.00 62.19 210 ASP A CA 1
ATOM 1673 C C . ASP A 1 210 ? -6.381 -13.615 20.341 1.00 62.19 210 ASP A C 1
ATOM 1675 O O . ASP A 1 210 ? -6.362 -12.465 20.792 1.00 62.19 210 ASP A O 1
ATOM 1679 N N . LEU A 1 211 ? -5.756 -14.626 20.951 1.00 59.50 211 LEU A N 1
ATOM 1680 C CA . LEU A 1 211 ? -5.036 -14.499 22.221 1.00 59.50 211 LEU A CA 1
ATOM 1681 C C . LEU A 1 211 ? -3.870 -13.500 22.161 1.00 59.50 211 LEU A C 1
ATOM 1683 O O . LEU A 1 211 ? -3.568 -12.866 23.173 1.00 59.50 211 LEU A O 1
ATOM 1687 N N . SER A 1 212 ? -3.224 -13.315 21.003 1.00 55.56 212 SER A N 1
ATOM 1688 C CA . SER A 1 212 ? -2.131 -12.338 20.890 1.00 55.56 212 SER A CA 1
ATOM 1689 C C . SER A 1 212 ? -2.668 -10.906 20.841 1.00 55.56 212 SER A C 1
ATOM 1691 O O . SER A 1 212 ? -2.087 -10.028 21.478 1.00 55.56 212 SER A O 1
ATOM 1693 N N . ALA A 1 213 ? -3.800 -10.664 20.167 1.00 56.56 213 ALA A N 1
ATOM 1694 C CA . ALA A 1 213 ? -4.473 -9.365 20.217 1.00 56.56 213 ALA A CA 1
ATOM 1695 C C . ALA A 1 213 ? -4.925 -9.029 21.648 1.00 56.56 213 ALA A C 1
ATOM 1697 O O . ALA A 1 213 ? -4.664 -7.928 22.131 1.00 56.56 213 ALA A O 1
ATOM 1698 N N . LEU A 1 214 ? -5.524 -9.996 22.354 1.00 63.97 214 LEU A N 1
ATOM 1699 C CA . LEU A 1 214 ? -5.932 -9.848 23.757 1.00 63.97 214 LEU A CA 1
ATOM 1700 C C . LEU A 1 214 ? -4.750 -9.523 24.684 1.00 63.97 214 LEU A C 1
ATOM 1702 O O . LEU A 1 214 ? -4.865 -8.652 25.548 1.00 63.97 214 LEU A O 1
ATOM 1706 N N . TRP A 1 215 ? -3.602 -10.179 24.495 1.00 62.56 215 TRP A N 1
ATOM 1707 C CA . TRP A 1 215 ? -2.406 -9.931 25.302 1.00 62.56 215 TRP A CA 1
ATOM 1708 C C . TRP A 1 215 ? -1.858 -8.512 25.112 1.00 62.56 215 TRP A C 1
ATOM 1710 O O . TRP A 1 215 ? -1.622 -7.805 26.091 1.00 62.56 215 TRP A O 1
ATOM 1720 N N . VAL A 1 216 ? -1.717 -8.044 23.867 1.00 59.91 216 VAL A N 1
ATOM 1721 C CA . VAL A 1 216 ? -1.239 -6.673 23.620 1.00 59.91 216 VAL A CA 1
ATOM 1722 C C . VAL A 1 216 ? -2.255 -5.640 24.132 1.00 59.91 216 VAL A C 1
ATOM 1724 O O . VAL A 1 216 ? -1.864 -4.649 24.747 1.00 59.91 216 VAL A O 1
ATOM 1727 N N . LEU A 1 217 ? -3.560 -5.882 23.942 1.00 61.25 217 LEU A N 1
ATOM 1728 C CA . LEU A 1 217 ? -4.632 -4.984 24.396 1.00 61.25 217 LEU A CA 1
ATOM 1729 C C . LEU A 1 217 ? -4.670 -4.831 25.921 1.00 61.25 217 LEU A C 1
ATOM 1731 O O . LEU A 1 217 ? -4.874 -3.731 26.427 1.00 61.25 217 LEU A O 1
ATOM 1735 N N . THR A 1 218 ? -4.436 -5.913 26.658 1.00 64.44 218 THR A N 1
ATOM 1736 C CA . THR A 1 218 ? -4.391 -5.880 28.127 1.00 64.44 218 THR A CA 1
ATOM 1737 C C . THR A 1 218 ? -3.090 -5.272 28.663 1.00 64.44 218 THR A C 1
ATOM 1739 O O . THR A 1 218 ? -3.134 -4.545 29.656 1.00 64.44 218 THR A O 1
ATOM 1742 N N . ARG A 1 219 ? -1.948 -5.491 27.990 1.00 65.56 219 ARG A N 1
ATOM 1743 C CA . ARG A 1 219 ? -0.640 -4.923 28.371 1.00 65.56 219 ARG A CA 1
ATOM 1744 C C . ARG A 1 219 ? -0.576 -3.403 28.218 1.00 65.56 219 ARG A C 1
ATOM 1746 O O . ARG A 1 219 ? -0.075 -2.728 29.110 1.00 65.56 219 ARG A O 1
ATOM 1753 N N . GLU A 1 220 ? -1.067 -2.874 27.100 1.00 60.41 220 GLU A N 1
ATOM 1754 C CA . GLU A 1 220 ? -0.990 -1.441 26.766 1.00 60.41 220 GLU A CA 1
ATOM 1755 C C . GLU A 1 220 ? -2.116 -0.612 27.410 1.00 60.41 220 GLU A C 1
ATOM 1757 O O . GLU A 1 220 ? -2.117 0.613 27.341 1.00 60.41 220 GLU A O 1
ATOM 1762 N N . SER A 1 221 ? -3.098 -1.255 28.049 1.00 60.72 221 SER A N 1
ATOM 1763 C CA . SER A 1 221 ? -4.190 -0.581 28.766 1.00 60.72 221 SER A CA 1
ATOM 1764 C C . SER A 1 221 ? -4.338 -1.095 30.205 1.00 60.72 221 SER A C 1
ATOM 1766 O O . SER A 1 221 ? -5.425 -1.512 30.610 1.00 60.72 221 SER A O 1
ATOM 1768 N N . PRO A 1 222 ? -3.273 -1.046 31.031 1.00 56.84 222 PRO A N 1
ATOM 1769 C CA . PRO A 1 222 ? -3.282 -1.653 32.362 1.00 56.84 222 PRO A CA 1
ATOM 1770 C C . PRO A 1 222 ? -4.287 -0.980 33.308 1.00 56.84 222 PRO A C 1
ATOM 1772 O O . PRO A 1 222 ? -4.847 -1.636 34.183 1.00 56.84 222 PRO A O 1
ATOM 1775 N N . GLY A 1 223 ? -4.557 0.318 33.117 1.00 57.31 223 GLY A N 1
ATOM 1776 C CA . GLY A 1 223 ? -5.554 1.067 33.889 1.00 57.31 223 GLY A CA 1
ATOM 1777 C C . GLY A 1 223 ? -6.999 0.647 33.611 1.00 57.31 223 GLY A C 1
ATOM 1778 O O . GLY A 1 223 ? -7.860 0.852 34.456 1.00 57.31 223 GLY A O 1
ATOM 1779 N N . VAL A 1 224 ? -7.259 0.011 32.465 1.00 56.06 224 VAL A N 1
ATOM 1780 C CA . VAL A 1 224 ? -8.585 -0.512 32.123 1.00 56.06 224 VAL A CA 1
ATOM 1781 C C . VAL A 1 224 ? -8.865 -1.809 32.881 1.00 56.06 224 VAL A C 1
ATOM 1783 O O . VAL A 1 224 ? -10.016 -2.085 33.182 1.00 56.06 224 VAL A O 1
ATOM 1786 N N . PHE A 1 225 ? -7.849 -2.608 33.222 1.00 52.16 225 PHE A N 1
ATOM 1787 C CA . PHE A 1 225 ? -8.044 -3.928 33.840 1.00 52.16 225 PHE A CA 1
ATOM 1788 C C . PHE A 1 225 ? -7.798 -3.979 35.349 1.00 52.16 225 PHE A C 1
ATOM 1790 O O . PHE A 1 225 ? -8.299 -4.910 35.983 1.00 52.16 225 PHE A O 1
ATOM 1797 N N . LYS A 1 226 ? -7.140 -2.970 35.932 1.00 51.06 226 LYS A N 1
ATOM 1798 C CA . LYS A 1 226 ? -7.170 -2.725 37.386 1.00 51.06 226 LYS A CA 1
ATOM 1799 C C . LYS A 1 226 ? -8.584 -2.391 37.860 1.00 51.06 226 LYS A C 1
ATOM 1801 O O . LYS A 1 226 ? -8.936 -2.829 38.969 1.00 51.06 226 LYS A O 1
#